Protein AF-A0A067SMC3-F1 (afdb_monomer_lite)

Radius of gyration: 26.87 Å; chains: 1; bounding box: 98×54×58 Å

Organism: Galerina marginata (strain CBS 339.88) (NCBI:txid685588)

Structure (mmCIF, N/CA/C/O backbone):
data_AF-A0A067SMC3-F1
#
_entry.id   AF-A0A067SMC3-F1
#
loop_
_atom_site.group_PDB
_atom_site.id
_atom_site.type_symbol
_atom_site.label_atom_id
_atom_site.label_alt_id
_atom_site.label_comp_id
_atom_site.label_asym_id
_atom_site.label_entity_id
_atom_site.label_seq_id
_atom_site.pdbx_PDB_ins_code
_atom_site.Cartn_x
_atom_site.Cartn_y
_atom_site.Cartn_z
_atom_site.occupancy
_atom_site.B_iso_or_equiv
_atom_site.auth_seq_id
_atom_site.auth_comp_id
_atom_site.auth_asym_id
_atom_site.auth_atom_id
_atom_site.pdbx_PDB_model_num
ATOM 1 N N . MET A 1 1 ? 71.154 12.018 2.167 1.00 42.84 1 MET A N 1
ATOM 2 C CA . MET A 1 1 ? 70.229 11.516 1.132 1.00 42.84 1 MET A CA 1
ATOM 3 C C . MET A 1 1 ? 68.873 12.125 1.428 1.00 42.84 1 MET A C 1
ATOM 5 O O . MET A 1 1 ? 68.259 11.766 2.421 1.00 42.84 1 MET A O 1
ATOM 9 N N . SER A 1 2 ? 68.529 13.168 0.674 1.00 34.62 2 SER A N 1
ATOM 10 C CA . SER A 1 2 ? 67.346 14.009 0.866 1.00 34.62 2 SER A CA 1
ATOM 11 C C . SER A 1 2 ? 66.259 13.528 -0.090 1.00 34.62 2 SER A C 1
ATOM 13 O O . SER A 1 2 ? 66.519 13.458 -1.290 1.00 34.62 2 SER A O 1
ATOM 15 N N . HIS A 1 3 ? 65.082 13.172 0.421 1.00 38.78 3 HIS A N 1
ATOM 16 C CA . HIS A 1 3 ? 63.925 12.829 -0.403 1.00 38.78 3 HIS A CA 1
ATOM 17 C C . HIS A 1 3 ? 62.941 14.000 -0.407 1.00 38.78 3 HIS A C 1
ATOM 19 O O . HIS A 1 3 ? 62.221 14.233 0.560 1.00 38.78 3 HIS A O 1
ATOM 25 N N . ASN A 1 4 ? 62.944 14.729 -1.525 1.00 35.12 4 ASN A N 1
ATOM 26 C CA . ASN A 1 4 ? 61.923 15.701 -1.896 1.00 35.12 4 ASN A CA 1
ATOM 27 C C . ASN A 1 4 ? 60.628 14.963 -2.262 1.00 35.12 4 ASN A C 1
ATOM 29 O O . ASN A 1 4 ? 60.649 14.062 -3.100 1.00 35.12 4 ASN A O 1
ATOM 33 N N . SER A 1 5 ? 59.512 15.375 -1.661 1.00 39.41 5 SER A N 1
ATOM 34 C CA . SER A 1 5 ? 58.159 15.021 -2.109 1.00 39.41 5 SER A CA 1
ATOM 35 C C . SER A 1 5 ? 57.627 16.132 -3.023 1.00 39.41 5 SER A C 1
ATOM 37 O O . SER A 1 5 ? 57.874 17.298 -2.713 1.00 39.41 5 SER A O 1
ATOM 39 N N . PRO A 1 6 ? 56.927 15.827 -4.131 1.00 42.91 6 PRO A N 1
ATOM 40 C CA . PRO A 1 6 ? 56.375 16.854 -5.004 1.00 42.91 6 PRO A CA 1
ATOM 41 C C . PRO A 1 6 ? 54.962 17.269 -4.568 1.00 42.91 6 PRO A C 1
ATOM 43 O O . PRO A 1 6 ? 54.101 16.430 -4.302 1.00 42.91 6 PRO A O 1
ATOM 46 N N . GLU A 1 7 ? 54.738 18.581 -4.533 1.00 34.84 7 GLU A N 1
ATOM 47 C CA . GLU A 1 7 ? 53.427 19.220 -4.423 1.00 34.84 7 GLU A CA 1
ATOM 48 C C . GLU A 1 7 ? 52.639 19.036 -5.730 1.00 34.84 7 GLU A C 1
ATOM 50 O O . GLU A 1 7 ? 53.141 19.323 -6.817 1.00 34.84 7 GLU A O 1
ATOM 55 N N . ILE A 1 8 ? 51.388 18.576 -5.631 1.00 36.41 8 ILE A N 1
ATOM 56 C CA . ILE A 1 8 ? 50.427 18.572 -6.740 1.00 36.41 8 ILE A CA 1
ATOM 57 C C . ILE A 1 8 ? 49.489 19.760 -6.526 1.00 36.41 8 ILE A C 1
ATOM 59 O O . ILE A 1 8 ? 48.622 19.732 -5.654 1.00 36.41 8 ILE A O 1
ATOM 63 N N . GLY A 1 9 ? 49.681 20.809 -7.324 1.00 31.05 9 GLY A N 1
ATOM 64 C CA . GLY A 1 9 ? 48.751 21.927 -7.438 1.00 31.05 9 GLY A CA 1
ATOM 65 C C . GLY A 1 9 ? 47.578 21.562 -8.347 1.00 31.05 9 GLY A C 1
ATOM 66 O O . GLY A 1 9 ? 47.772 21.247 -9.518 1.00 31.05 9 GLY A O 1
ATOM 67 N N . LEU A 1 10 ? 46.360 21.623 -7.812 1.00 30.83 10 LEU A N 1
ATOM 68 C CA . LEU A 1 10 ? 45.120 21.614 -8.586 1.00 30.83 10 LEU A CA 1
ATOM 69 C C . LEU A 1 10 ? 44.703 23.069 -8.831 1.00 30.83 10 LEU A C 1
ATOM 71 O O . LEU A 1 10 ? 44.297 23.761 -7.898 1.00 30.83 10 LEU A O 1
ATOM 75 N N . SER A 1 11 ? 44.807 23.538 -10.074 1.00 32.38 11 SER A N 1
ATOM 76 C CA . SER A 1 11 ? 44.156 24.773 -10.513 1.00 32.38 11 SER A CA 1
ATOM 77 C C . SER A 1 11 ? 42.772 24.445 -11.077 1.00 32.38 11 SER A C 1
ATOM 79 O O . SER A 1 11 ? 42.624 23.713 -12.054 1.00 32.38 11 SER A O 1
ATOM 81 N N . ASN A 1 12 ? 41.742 24.994 -10.435 1.00 29.98 12 ASN A N 1
ATOM 82 C CA . ASN A 1 12 ? 40.378 25.014 -10.948 1.00 29.98 12 ASN A CA 1
ATOM 83 C C . ASN A 1 12 ? 40.249 26.156 -11.960 1.00 29.98 12 ASN A C 1
ATOM 85 O O . ASN A 1 12 ? 40.361 27.316 -11.576 1.00 29.98 12 ASN A O 1
ATOM 89 N N . ASN A 1 13 ? 39.950 25.830 -13.217 1.00 29.58 13 ASN A N 1
ATOM 90 C CA . ASN A 1 13 ? 39.375 26.772 -14.174 1.00 29.58 13 ASN A CA 1
ATOM 91 C C . ASN A 1 13 ? 37.978 26.266 -14.545 1.00 29.58 13 ASN A C 1
ATOM 93 O O . ASN A 1 13 ? 37.830 25.352 -15.352 1.00 29.58 13 ASN A O 1
ATOM 97 N N . TYR A 1 14 ? 36.962 26.860 -13.919 1.00 30.33 14 TYR A N 1
ATOM 98 C CA . TYR A 1 14 ? 35.583 26.822 -14.396 1.00 30.33 14 TYR A CA 1
ATOM 99 C C . TYR A 1 14 ? 35.436 27.899 -15.474 1.00 30.33 14 TYR A C 1
ATOM 101 O O . TYR A 1 14 ? 35.683 29.073 -15.207 1.00 30.33 14 TYR A O 1
ATOM 109 N N . SER A 1 15 ? 35.031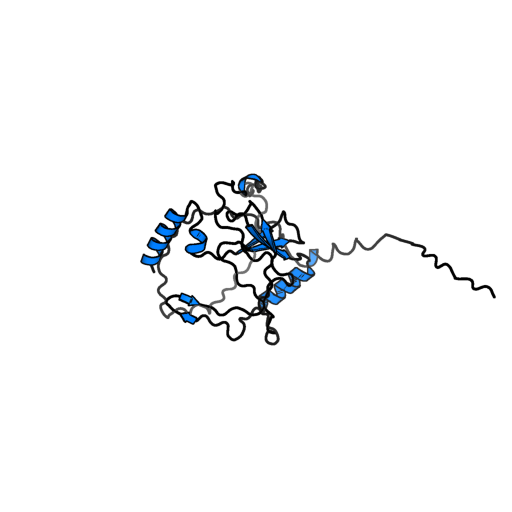 27.499 -16.678 1.00 30.41 15 SER A N 1
ATOM 110 C CA . SER A 1 15 ? 34.462 28.402 -17.677 1.00 30.41 15 SER A CA 1
ATOM 111 C C . SER A 1 15 ? 33.031 27.949 -17.927 1.00 30.41 15 SER A C 1
ATOM 113 O O . SER A 1 15 ? 32.790 26.988 -18.654 1.00 30.41 15 SER A O 1
ATOM 115 N N . GLU A 1 16 ? 32.088 28.627 -17.282 1.00 35.19 16 GLU A N 1
ATOM 116 C CA . GLU A 1 16 ? 30.695 28.664 -17.711 1.00 35.19 16 GLU A CA 1
ATOM 117 C C . GLU A 1 16 ? 30.618 29.487 -19.003 1.00 35.19 16 GLU A C 1
ATOM 119 O O . GLU A 1 16 ? 31.169 30.584 -19.062 1.00 35.19 16 GLU A O 1
ATOM 124 N N . HIS A 1 17 ? 29.996 28.940 -20.049 1.00 33.50 17 HIS A N 1
ATOM 125 C CA . HIS A 1 17 ? 28.911 29.570 -20.815 1.00 33.50 17 HIS A CA 1
ATOM 126 C C . HIS A 1 17 ? 28.722 28.920 -22.195 1.00 33.50 17 HIS A C 1
ATOM 128 O O . HIS A 1 17 ? 29.672 28.584 -22.897 1.00 33.50 17 HIS A O 1
ATOM 134 N N . SER A 1 18 ? 27.446 28.878 -22.587 1.00 35.03 18 SER A N 1
ATOM 135 C CA . SER A 1 18 ? 26.877 28.594 -23.913 1.00 35.03 18 SER A CA 1
ATOM 136 C C . SER A 1 18 ? 26.637 27.131 -24.295 1.00 35.03 18 SER A C 1
ATOM 138 O O . SER A 1 18 ? 27.298 26.587 -25.163 1.00 35.03 18 SER A O 1
ATOM 140 N N . GLU A 1 19 ? 25.594 26.525 -23.716 1.00 36.50 19 GLU A N 1
ATOM 141 C CA . GLU A 1 19 ? 24.854 25.449 -24.404 1.00 36.50 19 GLU A CA 1
ATOM 142 C C . GLU A 1 19 ? 23.416 25.265 -23.863 1.00 36.50 19 GLU A C 1
ATOM 144 O O . GLU A 1 19 ? 22.935 24.152 -23.677 1.00 36.50 19 GLU A O 1
ATOM 149 N N . VAL A 1 20 ? 22.702 26.367 -23.580 1.00 38.38 20 VAL A N 1
ATOM 150 C CA . VAL A 1 20 ? 21.311 26.310 -23.064 1.00 38.38 20 VAL A CA 1
ATOM 151 C C . VAL A 1 20 ? 20.256 26.742 -24.095 1.00 38.38 20 VAL A C 1
ATOM 153 O O . VAL A 1 20 ? 19.081 26.430 -23.927 1.00 38.38 20 VAL A O 1
ATOM 156 N N . ASP A 1 21 ? 20.637 27.323 -25.233 1.00 36.72 21 ASP A N 1
ATOM 157 C CA . ASP A 1 21 ? 19.638 27.923 -26.134 1.00 36.72 21 ASP A CA 1
ATOM 158 C C . ASP A 1 21 ? 19.089 27.000 -27.238 1.00 36.72 21 ASP A C 1
ATOM 160 O O . ASP A 1 21 ? 18.199 27.406 -27.976 1.00 36.72 21 ASP A O 1
ATOM 164 N N . ASN A 1 22 ? 19.519 25.733 -27.323 1.00 38.69 22 ASN A N 1
ATOM 165 C CA . ASN A 1 22 ? 19.079 24.825 -28.400 1.00 38.69 22 ASN A CA 1
ATOM 166 C C . ASN A 1 22 ? 18.118 23.695 -27.979 1.00 38.69 22 ASN A C 1
ATOM 168 O O . ASN A 1 22 ? 17.693 22.913 -28.831 1.00 38.69 22 ASN A O 1
ATOM 172 N N . LEU A 1 23 ? 17.731 23.585 -26.701 1.00 36.19 23 LEU A N 1
ATOM 173 C CA . LEU A 1 23 ? 16.855 22.489 -26.246 1.00 36.19 23 LEU A CA 1
ATOM 174 C C . LEU A 1 23 ? 15.355 22.836 -26.290 1.00 36.19 23 LEU A C 1
ATOM 176 O O . LEU A 1 23 ? 14.505 21.945 -26.323 1.00 36.19 23 LEU A O 1
ATOM 180 N N . THR A 1 24 ? 15.016 24.123 -26.348 1.00 38.31 24 THR A N 1
ATOM 181 C CA . THR A 1 24 ? 13.626 24.601 -26.280 1.00 38.31 24 THR A CA 1
ATOM 182 C C . THR A 1 24 ? 12.869 24.447 -27.603 1.00 38.31 24 THR A C 1
ATOM 184 O O . THR A 1 24 ? 11.646 24.295 -27.597 1.00 38.31 24 THR A O 1
ATOM 187 N N . ASP A 1 25 ? 13.580 24.405 -28.734 1.00 34.25 25 ASP A N 1
ATOM 188 C CA . ASP A 1 25 ? 12.958 24.355 -30.063 1.00 34.25 25 ASP A CA 1
ATOM 189 C C . ASP A 1 25 ? 12.701 22.928 -30.577 1.00 34.25 25 ASP A C 1
ATOM 191 O O . ASP A 1 25 ? 11.805 22.724 -31.395 1.00 34.25 25 ASP A O 1
ATOM 195 N N . SER A 1 26 ? 13.368 21.904 -30.028 1.00 39.00 26 SER A N 1
ATOM 196 C CA . SER A 1 26 ? 13.085 20.500 -30.389 1.00 39.00 26 SER A CA 1
ATOM 197 C C . SER A 1 26 ? 11.871 19.900 -29.669 1.00 39.00 26 SER A C 1
ATOM 199 O O . SER A 1 26 ? 11.317 18.906 -30.129 1.00 39.00 26 SER A O 1
ATOM 201 N N . ILE A 1 27 ? 11.410 20.499 -28.566 1.00 41.88 27 ILE A N 1
ATOM 202 C CA . ILE A 1 27 ? 10.281 19.964 -27.780 1.00 41.88 27 ILE A CA 1
ATOM 203 C C . ILE A 1 27 ? 8.923 20.419 -28.347 1.00 41.88 27 ILE A C 1
ATOM 205 O O . ILE A 1 27 ? 7.927 19.707 -28.218 1.00 41.88 27 ILE A O 1
ATOM 209 N N . LYS A 1 28 ? 8.874 21.545 -29.070 1.00 35.50 28 LYS A N 1
ATOM 210 C CA . LYS A 1 28 ? 7.635 22.064 -29.679 1.00 35.50 28 LYS A CA 1
ATOM 211 C C . LYS A 1 28 ? 7.159 21.275 -30.909 1.00 35.50 28 LYS A C 1
ATOM 213 O O . LYS A 1 28 ? 5.998 21.406 -31.283 1.00 35.50 28 LYS A O 1
ATOM 218 N N . SER A 1 29 ? 7.998 20.426 -31.515 1.00 36.62 29 SER A N 1
ATOM 219 C CA . SER A 1 29 ? 7.630 19.647 -32.713 1.00 36.62 29 SER A CA 1
ATOM 220 C C . SER A 1 29 ? 6.919 18.315 -32.422 1.00 36.62 29 SER A C 1
ATOM 222 O O . SER A 1 29 ? 6.467 17.654 -33.354 1.00 36.62 29 SER A O 1
ATOM 224 N N . LEU A 1 30 ? 6.770 17.925 -31.146 1.00 37.81 30 LEU A N 1
ATOM 225 C CA . LEU A 1 30 ? 6.175 16.638 -30.747 1.00 37.81 30 LEU A CA 1
ATOM 226 C C . LEU A 1 30 ? 4.691 16.698 -30.344 1.00 37.81 30 LEU A C 1
ATOM 228 O O . LEU A 1 30 ? 4.145 15.687 -29.916 1.00 37.81 30 LEU A O 1
ATOM 232 N N . GLY A 1 31 ? 4.012 17.840 -30.500 1.00 29.34 31 GLY A N 1
ATOM 233 C CA . GLY A 1 31 ? 2.544 17.902 -30.416 1.00 29.34 31 GLY A CA 1
ATOM 234 C C . GLY A 1 31 ? 1.919 17.514 -29.067 1.00 29.34 31 GLY A C 1
ATOM 235 O O . GLY A 1 31 ? 0.740 17.170 -29.027 1.00 29.34 31 GLY A O 1
ATOM 236 N N . PHE A 1 32 ? 2.663 17.572 -27.958 1.00 34.00 32 PHE A N 1
ATOM 237 C CA . PHE A 1 32 ? 2.096 17.369 -26.623 1.00 34.00 32 PHE A CA 1
ATOM 238 C C . PHE A 1 32 ? 1.511 18.682 -26.096 1.00 34.00 32 PHE A C 1
ATOM 240 O O . PHE A 1 32 ? 2.218 19.524 -25.546 1.00 34.00 32 PHE A O 1
ATOM 247 N N . GLY A 1 33 ? 0.204 18.857 -26.289 1.00 27.80 33 GLY A N 1
ATOM 248 C CA . GLY A 1 33 ? -0.573 19.866 -25.577 1.00 27.80 33 GLY A CA 1
ATOM 249 C C . GLY A 1 33 ? -0.641 19.556 -24.076 1.00 27.80 33 GLY A C 1
ATOM 250 O O . GLY A 1 33 ? -0.883 18.415 -23.694 1.00 27.80 33 GLY A O 1
ATOM 251 N N . GLY A 1 34 ? -0.391 20.593 -23.271 1.00 28.56 34 GLY A N 1
ATOM 252 C CA . GLY A 1 34 ? -0.721 20.792 -21.852 1.00 28.56 34 GLY A CA 1
ATOM 253 C C . GLY A 1 34 ? -0.933 19.577 -20.942 1.00 28.56 34 GLY A C 1
ATOM 254 O O . GLY A 1 34 ? -2.004 18.982 -20.932 1.00 28.56 34 GLY A O 1
ATOM 255 N N . PHE A 1 35 ? 0.031 19.321 -20.054 1.00 34.94 35 PHE A N 1
ATOM 256 C CA . PHE A 1 35 ? -0.178 18.560 -18.815 1.00 34.94 35 PHE A CA 1
ATOM 257 C C . PHE A 1 35 ? -0.092 19.506 -17.610 1.00 34.94 35 PHE A C 1
ATOM 259 O O . PHE A 1 35 ? 0.823 19.425 -16.801 1.00 34.94 35 PHE A O 1
ATOM 266 N N . ASP A 1 36 ? -1.066 20.406 -17.507 1.00 34.75 36 ASP A N 1
ATOM 267 C CA . ASP A 1 36 ? -1.334 21.204 -16.307 1.00 34.75 36 ASP A CA 1
ATOM 268 C C . ASP A 1 36 ? -2.825 21.097 -15.960 1.00 34.75 36 ASP A C 1
ATOM 270 O O . ASP A 1 36 ? -3.530 22.092 -15.900 1.00 34.75 36 ASP A O 1
ATOM 274 N N . ASP A 1 37 ? -3.344 19.880 -15.767 1.00 37.16 37 ASP A N 1
ATOM 275 C CA . ASP A 1 37 ? -4.548 19.706 -14.945 1.00 37.16 37 ASP A CA 1
ATOM 276 C C . ASP A 1 37 ? -4.788 18.243 -14.560 1.00 37.16 37 ASP A C 1
ATOM 278 O O . ASP A 1 37 ? -5.190 17.414 -15.370 1.00 37.16 37 ASP A O 1
ATOM 282 N N . LEU A 1 38 ? -4.532 17.922 -13.290 1.00 32.38 38 LEU A N 1
ATOM 283 C CA . LEU A 1 38 ? -5.041 16.729 -12.600 1.00 32.38 38 LEU A CA 1
ATOM 284 C C . LEU A 1 38 ? -4.944 16.973 -11.088 1.00 32.38 38 LEU A C 1
ATOM 286 O O . LEU A 1 38 ? -4.226 16.310 -10.341 1.00 32.38 38 LEU A O 1
ATOM 290 N N . ARG A 1 39 ? -5.666 17.995 -10.620 1.00 39.12 39 ARG A N 1
ATOM 291 C CA . ARG A 1 39 ? -5.972 18.190 -9.199 1.00 39.12 39 ARG A CA 1
ATOM 292 C C . ARG A 1 39 ? -7.466 18.380 -9.036 1.00 39.12 39 ARG A C 1
ATOM 294 O O . ARG A 1 39 ? -7.947 19.503 -9.047 1.00 39.12 39 ARG A O 1
ATOM 301 N N . GLN A 1 40 ? -8.185 17.280 -8.842 1.00 29.53 40 GLN A N 1
ATOM 302 C CA . GLN A 1 40 ? -9.479 17.282 -8.165 1.00 29.53 40 GLN A CA 1
ATOM 303 C C . GLN A 1 40 ? -9.870 15.845 -7.805 1.00 29.53 40 GLN A C 1
ATOM 305 O O . GLN A 1 40 ? -10.305 15.080 -8.654 1.00 29.53 40 GLN A O 1
ATOM 310 N N . TYR A 1 41 ? -9.769 15.503 -6.522 1.00 32.03 41 TYR A N 1
ATOM 311 C CA . TYR A 1 41 ? -10.691 14.549 -5.914 1.00 32.03 41 TYR A CA 1
ATOM 312 C C . TYR A 1 41 ? -11.272 15.202 -4.665 1.00 32.03 41 TYR A C 1
ATOM 314 O O . TYR A 1 41 ? -10.655 15.250 -3.605 1.00 32.03 41 TYR A O 1
ATOM 322 N N . LYS A 1 42 ? -12.477 15.754 -4.836 1.00 26.81 42 LYS A N 1
ATOM 323 C CA . LYS A 1 42 ? -13.440 15.940 -3.754 1.00 26.81 42 LYS A CA 1
ATOM 324 C C . LYS A 1 42 ? -13.953 14.555 -3.377 1.00 26.81 42 LYS A C 1
ATOM 326 O O . LYS A 1 42 ? -14.323 13.780 -4.257 1.00 26.81 42 LYS A O 1
ATOM 331 N N . THR A 1 43 ? -14.026 14.270 -2.085 1.00 33.59 43 THR A N 1
ATOM 332 C CA . THR A 1 43 ? -14.731 13.115 -1.532 1.00 33.59 43 THR A CA 1
ATOM 333 C C . THR A 1 43 ? -16.184 13.154 -2.011 1.00 33.59 43 THR A C 1
ATOM 335 O O . THR A 1 43 ? -16.983 13.972 -1.553 1.00 33.59 43 THR A O 1
ATOM 338 N N . ALA A 1 44 ? -16.526 12.310 -2.983 1.00 25.75 44 ALA A N 1
ATOM 339 C CA . ALA A 1 44 ? -17.910 12.084 -3.359 1.00 25.75 44 ALA A CA 1
ATOM 340 C C . ALA A 1 44 ? -18.596 11.341 -2.206 1.00 25.75 44 ALA A C 1
ATOM 342 O O . ALA A 1 44 ? -18.105 10.311 -1.740 1.00 25.75 44 ALA A O 1
ATOM 343 N N . LYS A 1 45 ? -19.737 11.858 -1.738 1.00 28.42 45 LYS A N 1
ATOM 344 C CA . LYS A 1 45 ? -20.665 11.069 -0.924 1.00 28.42 45 LYS A CA 1
ATOM 345 C C . LYS A 1 45 ? -21.104 9.879 -1.776 1.00 28.42 45 LYS A C 1
ATOM 347 O O . LYS A 1 45 ? -21.764 10.064 -2.797 1.00 28.42 45 LYS A O 1
ATOM 352 N N . PHE A 1 46 ? -20.709 8.677 -1.374 1.00 28.28 46 PHE A N 1
ATOM 353 C CA . PHE A 1 46 ? -21.121 7.438 -2.018 1.00 28.28 46 PHE A CA 1
ATOM 354 C C . PHE A 1 46 ? -22.622 7.213 -1.788 1.00 28.28 46 PHE A C 1
ATOM 356 O O . PHE A 1 46 ? -23.027 6.726 -0.738 1.00 28.28 46 PHE A O 1
ATOM 363 N N . ASN A 1 47 ? -23.449 7.544 -2.782 1.00 24.08 47 ASN A N 1
ATOM 364 C CA . ASN A 1 47 ? -24.727 6.865 -2.979 1.00 24.08 47 ASN A CA 1
ATOM 365 C C . ASN A 1 47 ? -24.453 5.670 -3.891 1.00 24.08 47 ASN A C 1
ATOM 367 O O . ASN A 1 47 ? -24.324 5.813 -5.104 1.00 24.08 47 ASN A O 1
ATOM 371 N N . VAL A 1 48 ? -24.308 4.492 -3.289 1.00 26.80 48 VAL A N 1
ATOM 372 C CA . VAL A 1 48 ? -24.188 3.237 -4.029 1.00 26.80 48 VAL A CA 1
ATOM 373 C C . VAL A 1 48 ? -25.598 2.777 -4.384 1.00 26.80 48 VAL A C 1
ATOM 375 O O . VAL A 1 48 ? -26.337 2.285 -3.535 1.00 26.80 48 VAL A O 1
ATOM 378 N N . THR A 1 49 ? -25.983 2.940 -5.645 1.00 24.61 49 THR A N 1
ATOM 379 C CA . THR A 1 49 ? -27.037 2.129 -6.259 1.00 24.61 49 THR A CA 1
ATOM 380 C C . THR A 1 49 ? -26.350 1.242 -7.283 1.00 24.61 49 THR A C 1
ATOM 382 O O . THR A 1 49 ? -25.895 1.725 -8.315 1.00 24.61 49 THR A O 1
ATOM 385 N N . LEU A 1 50 ? -26.214 -0.045 -6.969 1.00 33.12 50 LEU A N 1
ATOM 386 C CA . LEU A 1 50 ? -25.720 -1.048 -7.907 1.00 33.12 50 LEU A CA 1
ATOM 387 C C . LEU A 1 50 ? -26.902 -1.915 -8.327 1.00 33.12 50 LEU A C 1
ATOM 389 O O . LEU A 1 50 ? -27.501 -2.604 -7.504 1.00 33.12 50 LEU A O 1
ATOM 393 N N . SER A 1 51 ? -27.250 -1.849 -9.609 1.00 26.17 51 SER A N 1
ATOM 394 C CA . SER A 1 51 ? -28.098 -2.850 -10.256 1.00 26.17 51 SER A CA 1
ATOM 395 C C . SER A 1 51 ? -27.252 -4.085 -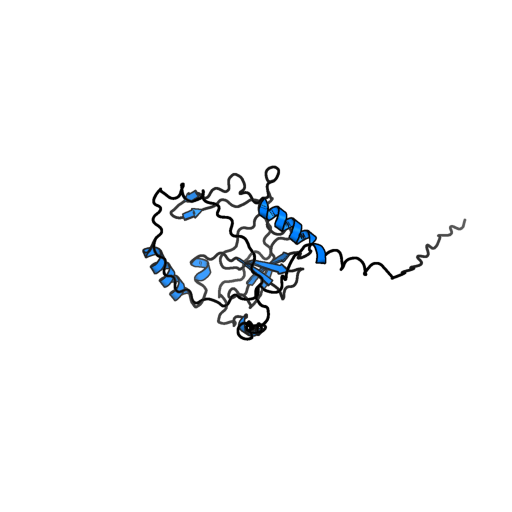10.606 1.00 26.17 51 SER A C 1
ATOM 397 O O . SER A 1 51 ? -26.065 -3.935 -10.907 1.00 26.17 51 SER A O 1
ATOM 399 N N . PRO A 1 52 ? -27.825 -5.301 -10.573 1.00 29.94 52 PRO A N 1
ATOM 400 C CA . PRO A 1 52 ? -27.071 -6.534 -10.775 1.00 29.94 52 PRO A CA 1
ATOM 401 C C . PRO A 1 52 ? -26.658 -6.714 -12.242 1.00 29.94 52 PRO A C 1
ATOM 403 O O . PRO A 1 52 ? -27.474 -6.562 -13.150 1.00 29.94 52 PRO A O 1
ATOM 406 N N . ILE A 1 53 ? -25.397 -7.093 -12.468 1.00 30.53 53 ILE A N 1
ATOM 407 C CA . ILE A 1 53 ? -24.921 -7.595 -13.761 1.00 30.53 53 ILE A CA 1
ATOM 408 C C . ILE A 1 53 ? -25.200 -9.100 -13.797 1.00 30.53 53 ILE A C 1
ATOM 410 O O . ILE A 1 53 ? -24.504 -9.888 -13.159 1.00 30.53 53 ILE A O 1
ATOM 414 N N . VAL A 1 54 ? -26.227 -9.489 -14.549 1.00 31.58 54 VAL A N 1
ATOM 415 C CA . VAL A 1 54 ? -26.424 -10.865 -15.018 1.00 31.58 54 VAL A CA 1
ATOM 416 C C . VAL A 1 54 ? -25.593 -11.026 -16.292 1.00 31.58 54 VAL A C 1
ATOM 418 O O . VAL A 1 54 ? -25.797 -10.302 -17.265 1.00 31.58 54 VAL A O 1
ATOM 421 N N . LEU A 1 55 ? -24.625 -11.943 -16.284 1.00 33.12 55 LEU A N 1
ATOM 422 C CA . LEU A 1 55 ? -23.839 -12.297 -17.468 1.00 33.12 55 LEU A CA 1
ATOM 423 C C . LEU A 1 55 ? -24.643 -13.271 -18.344 1.00 33.12 55 LEU A C 1
ATOM 425 O O . LEU A 1 55 ? -24.597 -14.481 -18.131 1.00 33.12 55 LEU A O 1
ATOM 429 N N . GLU A 1 56 ? -25.364 -12.749 -19.339 1.00 33.28 56 GLU A N 1
ATOM 430 C CA . GLU A 1 56 ? -25.851 -13.546 -20.473 1.00 33.28 56 GLU A CA 1
ATOM 431 C C . GLU A 1 56 ? -24.817 -13.594 -21.614 1.00 33.28 56 GLU A C 1
ATOM 433 O O . GLU A 1 56 ? -24.065 -12.650 -21.862 1.00 33.28 56 GLU A O 1
ATOM 438 N N . LYS A 1 57 ? -24.774 -14.743 -22.297 1.00 35.16 57 LYS A N 1
ATOM 439 C CA . LYS A 1 57 ? -23.705 -15.250 -23.180 1.00 35.16 57 LYS A CA 1
ATOM 440 C C . LYS A 1 57 ? -23.496 -14.537 -24.534 1.00 35.16 57 LYS A C 1
ATOM 442 O O . LYS A 1 57 ? -22.630 -14.971 -25.286 1.00 35.16 57 LYS A O 1
ATOM 447 N N . ASP A 1 58 ? -24.172 -13.431 -24.838 1.00 37.41 58 ASP A N 1
ATOM 448 C CA . ASP A 1 58 ? -24.230 -12.884 -26.213 1.00 37.41 58 ASP A CA 1
ATOM 449 C C . ASP A 1 58 ? -23.292 -11.693 -26.516 1.00 37.41 58 ASP A C 1
ATOM 451 O O . ASP A 1 58 ? -23.459 -10.978 -27.505 1.00 37.41 58 ASP A O 1
ATOM 455 N N . HIS A 1 59 ? -22.254 -11.451 -25.708 1.00 36.78 59 HIS A N 1
ATOM 456 C CA . HIS A 1 59 ? -21.389 -10.267 -25.882 1.00 36.78 59 HIS A CA 1
ATOM 457 C C . HIS A 1 59 ? -20.210 -10.427 -26.863 1.00 36.78 59 HIS A C 1
ATOM 459 O O . HIS A 1 59 ? -19.472 -9.468 -27.096 1.00 36.78 59 HIS A O 1
ATOM 465 N N . ALA A 1 60 ? -20.028 -11.604 -27.469 1.00 35.44 60 ALA A N 1
ATOM 466 C CA . ALA A 1 60 ? -18.880 -11.882 -28.339 1.00 35.44 60 ALA A CA 1
ATOM 467 C C . ALA A 1 60 ? -18.986 -11.277 -29.757 1.00 35.44 60 ALA A C 1
ATOM 469 O O . ALA A 1 60 ? -17.975 -11.177 -30.447 1.00 35.44 60 ALA A O 1
ATOM 470 N N . GLU A 1 61 ? -20.162 -10.813 -30.197 1.00 33.47 61 GLU A N 1
ATOM 471 C CA . GLU A 1 61 ? -20.370 -10.403 -31.599 1.00 33.47 61 GLU A CA 1
ATOM 472 C C . GLU A 1 61 ? -20.403 -8.882 -31.851 1.00 33.47 61 GLU A C 1
ATOM 474 O O . GLU A 1 61 ? -20.474 -8.435 -32.996 1.00 33.47 61 GLU A O 1
ATOM 479 N N . ARG A 1 62 ? -20.298 -8.042 -30.810 1.00 37.41 62 ARG A N 1
ATOM 480 C CA . ARG A 1 62 ? -20.423 -6.572 -30.948 1.00 37.41 62 ARG A CA 1
ATOM 481 C C . ARG A 1 62 ? -19.114 -5.782 -30.998 1.00 37.41 62 ARG A C 1
ATOM 483 O O . ARG A 1 62 ? -19.158 -4.573 -31.204 1.00 37.41 62 ARG A O 1
ATOM 490 N N . VAL A 1 63 ? -17.952 -6.432 -30.906 1.00 39.97 63 VAL A N 1
ATOM 491 C CA . VAL A 1 63 ? -16.639 -5.743 -30.951 1.00 39.97 63 VAL A CA 1
ATOM 492 C C . VAL A 1 63 ? -16.136 -5.505 -32.393 1.00 39.97 63 VAL A C 1
ATOM 494 O O . VAL A 1 63 ? -15.125 -4.843 -32.605 1.00 39.97 63 VAL A O 1
ATOM 497 N N . SER A 1 64 ? -16.874 -5.949 -33.420 1.00 39.41 64 SER A N 1
ATOM 498 C CA . SER A 1 64 ? -16.459 -5.858 -34.832 1.00 39.41 64 SER A CA 1
ATOM 499 C C . SER A 1 64 ? -17.170 -4.762 -35.643 1.00 39.41 64 SER A C 1
ATOM 501 O O . SER A 1 64 ? -17.620 -5.004 -36.760 1.00 39.41 64 SER A O 1
ATOM 503 N N . LYS A 1 65 ? -17.293 -3.535 -35.115 1.00 35.12 65 LYS A N 1
ATOM 504 C CA . LYS A 1 65 ? -17.604 -2.341 -35.936 1.00 35.12 65 LYS A CA 1
ATOM 505 C C . LYS A 1 65 ? -16.817 -1.124 -35.452 1.00 35.12 65 LYS A C 1
ATOM 507 O O . LYS A 1 65 ? -17.268 -0.333 -34.631 1.00 35.12 65 LYS A O 1
ATOM 512 N N . ARG A 1 66 ? -15.600 -1.005 -35.981 1.00 38.25 66 ARG A N 1
ATOM 513 C CA . ARG A 1 66 ? -14.699 0.139 -35.830 1.00 38.25 66 ARG A CA 1
ATOM 514 C C . ARG A 1 66 ? -15.181 1.252 -36.770 1.00 38.25 66 ARG A C 1
ATOM 516 O O . ARG A 1 66 ? -14.858 1.238 -37.952 1.00 38.25 66 ARG A O 1
ATOM 523 N N . THR A 1 67 ? -15.981 2.185 -36.262 1.00 33.91 67 THR A N 1
ATOM 524 C CA . THR A 1 67 ? -16.341 3.409 -36.994 1.00 33.91 67 THR A CA 1
ATOM 525 C C . THR A 1 67 ? -15.297 4.477 -36.692 1.00 33.91 67 THR A C 1
ATOM 527 O O . THR A 1 67 ? -15.211 4.986 -35.577 1.00 33.91 67 THR A O 1
ATOM 530 N N . THR A 1 68 ? -14.483 4.803 -37.689 1.00 42.91 68 THR A N 1
ATOM 531 C CA . THR A 1 68 ? -13.641 6.002 -37.739 1.00 42.91 68 THR A CA 1
ATOM 532 C C . THR A 1 68 ? -14.521 7.250 -37.722 1.00 42.91 68 THR A C 1
ATOM 534 O O . THR A 1 68 ? -15.163 7.561 -38.723 1.00 42.91 68 THR A O 1
ATOM 537 N N . PHE A 1 69 ? -14.539 7.972 -36.603 1.00 35.50 69 PHE A N 1
ATOM 538 C CA . PHE A 1 69 ? -14.997 9.360 -36.558 1.00 35.50 69 PHE A CA 1
ATOM 539 C C . PHE A 1 69 ? -13.791 10.280 -36.749 1.00 35.50 69 PHE A C 1
ATOM 541 O O . PHE A 1 69 ? -12.833 10.234 -35.979 1.00 35.50 69 PHE A O 1
ATOM 548 N N . GLY A 1 70 ? -13.830 11.076 -37.819 1.00 37.66 70 GLY A N 1
ATOM 549 C CA . GLY A 1 70 ? -12.840 12.106 -38.106 1.00 37.66 70 GLY A CA 1
ATOM 550 C C . GLY A 1 70 ? -12.885 13.210 -37.053 1.00 37.66 70 GLY A C 1
ATOM 551 O O . GLY A 1 70 ? -13.939 13.784 -36.790 1.00 37.66 70 GLY A O 1
ATOM 552 N N . LEU A 1 71 ? -11.732 13.502 -36.457 1.00 37.38 71 LEU A N 1
ATOM 553 C CA . LEU A 1 71 ? -11.527 14.643 -35.574 1.00 37.38 71 LEU A CA 1
ATOM 554 C C . LEU A 1 71 ? -11.179 15.869 -36.424 1.00 37.38 71 LEU A C 1
ATOM 556 O O . LEU A 1 71 ? -10.016 16.110 -36.717 1.00 37.38 71 LEU A O 1
ATOM 560 N N . ASN A 1 72 ? -12.193 16.646 -36.795 1.00 45.34 72 ASN A N 1
ATOM 561 C CA . ASN A 1 72 ? -12.036 18.068 -37.097 1.00 45.34 72 ASN A CA 1
ATOM 562 C C . ASN A 1 72 ? -12.929 18.834 -36.120 1.00 45.34 72 ASN A C 1
ATOM 564 O O . ASN A 1 72 ? -14.060 19.168 -36.448 1.00 45.34 72 ASN A O 1
ATOM 568 N N . ASN A 1 73 ? -12.424 19.078 -34.910 1.00 40.41 73 ASN A N 1
ATOM 569 C CA . ASN A 1 73 ? -13.037 19.990 -33.948 1.00 40.41 73 ASN A CA 1
ATOM 570 C C . ASN A 1 73 ? -11.974 20.995 -33.498 1.00 40.41 73 ASN A C 1
ATOM 572 O O . ASN A 1 73 ? -11.249 20.758 -32.535 1.00 40.41 73 ASN A O 1
ATOM 576 N N . GLN A 1 74 ? -11.884 22.120 -34.208 1.00 43.09 74 GLN A N 1
ATOM 577 C CA . GLN A 1 74 ? -11.407 23.360 -33.603 1.00 43.09 74 GLN A CA 1
ATOM 578 C C . GLN A 1 74 ? -12.493 23.812 -32.621 1.00 43.09 74 GLN A C 1
ATOM 580 O O . GLN A 1 74 ? -13.591 24.180 -33.041 1.00 43.09 74 GLN A O 1
ATOM 585 N N . LEU A 1 75 ? -12.219 23.716 -31.319 1.00 46.28 75 LEU A N 1
ATOM 586 C CA . LEU A 1 75 ? -13.054 24.352 -30.304 1.00 46.28 75 LEU A CA 1
ATOM 587 C C . LEU A 1 75 ? -12.765 25.867 -30.304 1.00 46.28 75 LEU A C 1
ATOM 589 O O . LEU A 1 75 ? -11.599 26.248 -30.388 1.00 46.28 75 LEU A O 1
ATOM 593 N N . PRO A 1 76 ? -13.786 26.735 -30.207 1.00 44.97 76 PRO A N 1
ATOM 594 C CA . PRO A 1 76 ? -13.583 28.174 -30.072 1.00 44.97 76 PRO A CA 1
ATOM 595 C C . PRO A 1 76 ? -13.044 28.502 -28.670 1.00 44.97 76 PRO A C 1
ATOM 597 O O . PRO A 1 76 ? -13.639 28.103 -27.670 1.00 44.97 76 PRO A O 1
ATOM 600 N N . GLU A 1 77 ? -11.923 29.223 -28.604 1.00 49.06 77 GLU A N 1
ATOM 601 C CA . GLU A 1 77 ? -11.148 29.439 -27.369 1.00 49.06 77 GLU A CA 1
ATOM 602 C C . GLU A 1 77 ? -11.711 30.483 -26.387 1.00 49.06 77 GLU A C 1
ATOM 604 O O . GLU A 1 77 ? -11.201 30.584 -25.280 1.00 49.06 77 GLU A O 1
ATOM 609 N N . ASP A 1 78 ? -12.784 31.214 -26.698 1.00 48.75 78 ASP A N 1
ATOM 610 C CA . ASP A 1 78 ? -13.203 32.357 -25.865 1.00 48.75 78 ASP A CA 1
ATOM 611 C C . ASP A 1 78 ? -14.694 32.337 -25.492 1.00 48.75 78 ASP A C 1
ATOM 613 O O . ASP A 1 78 ? -15.489 33.161 -25.946 1.00 48.75 78 ASP A O 1
ATOM 617 N N . HIS A 1 79 ? -15.099 31.413 -24.612 1.00 47.88 79 HIS A N 1
ATOM 618 C CA . HIS A 1 79 ? -16.394 31.509 -23.924 1.00 47.88 79 HIS A CA 1
ATOM 619 C C . HIS A 1 79 ? -16.216 31.723 -22.404 1.00 47.88 79 HIS A C 1
ATOM 621 O O . HIS A 1 79 ? -15.781 30.807 -21.703 1.00 47.88 79 HIS A O 1
ATOM 627 N N . PRO A 1 80 ? -16.635 32.879 -21.842 1.00 51.09 80 PRO A N 1
ATOM 628 C CA . PRO A 1 80 ? -16.409 33.252 -20.436 1.00 51.09 80 PRO A CA 1
ATOM 629 C C . PRO A 1 80 ? -17.248 32.470 -19.401 1.00 51.09 80 PRO A C 1
ATOM 631 O O . PRO A 1 80 ? -17.322 32.865 -18.242 1.00 51.09 80 PRO A O 1
ATOM 634 N N . LEU A 1 81 ? -17.881 31.357 -19.790 1.00 44.28 81 LEU A N 1
ATOM 635 C CA . LEU A 1 81 ? -18.677 30.497 -18.900 1.00 44.28 81 LEU A CA 1
ATOM 636 C C . LEU A 1 81 ? -17.951 29.209 -18.469 1.00 44.28 81 LEU A C 1
ATOM 638 O O . LEU A 1 81 ? -18.518 28.426 -17.711 1.00 44.28 81 LEU A O 1
ATOM 642 N N . TYR A 1 82 ? -16.698 29.006 -18.896 1.00 43.88 82 TYR A N 1
ATOM 643 C CA . TYR A 1 82 ? -15.895 27.815 -18.577 1.00 43.88 82 TYR A CA 1
ATOM 644 C C . TYR A 1 82 ? -14.582 28.123 -17.847 1.00 43.88 82 TYR A C 1
ATOM 646 O O . TYR A 1 82 ? -13.644 27.330 -17.898 1.00 43.88 82 TYR A O 1
ATOM 654 N N . SER A 1 83 ? -14.484 29.244 -17.126 1.00 44.91 83 SER A N 1
ATOM 655 C CA . SER A 1 83 ? -13.381 29.404 -16.177 1.00 44.91 83 SER A CA 1
ATOM 656 C C . SER A 1 83 ? -13.574 28.396 -15.042 1.00 44.91 83 SER A C 1
ATOM 658 O O . SER A 1 83 ? -14.404 28.608 -14.152 1.00 44.91 83 SER A O 1
ATOM 660 N N . LEU A 1 84 ? -12.837 27.282 -15.093 1.00 44.50 84 LEU A N 1
ATOM 661 C CA . LEU A 1 84 ? -12.761 26.336 -13.986 1.00 44.50 84 LEU A CA 1
ATOM 662 C C . LEU A 1 84 ? -12.410 27.120 -12.712 1.00 44.50 84 LEU A C 1
ATOM 664 O O . LEU A 1 84 ? -11.51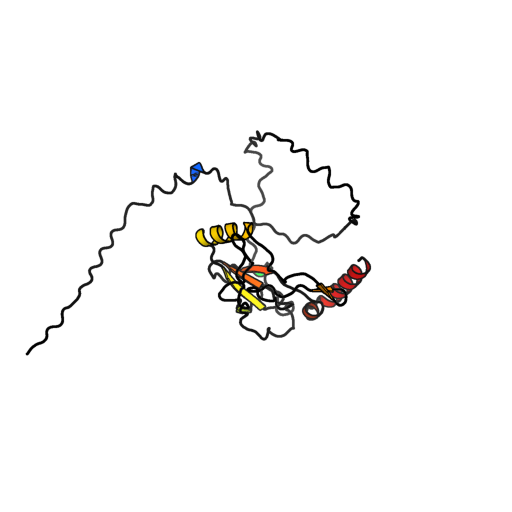9 27.976 -12.748 1.00 44.50 84 LEU A O 1
ATOM 668 N N . PRO A 1 85 ? -13.116 26.889 -11.590 1.00 45.06 85 PRO A N 1
ATOM 669 C CA . PRO A 1 85 ? -12.804 27.574 -10.349 1.00 45.06 85 PRO A CA 1
ATOM 670 C C . PRO A 1 85 ? -11.333 27.341 -10.013 1.00 45.06 85 PRO A C 1
ATOM 672 O O . PRO A 1 85 ? -10.871 26.200 -9.957 1.00 45.06 85 PRO A O 1
ATOM 675 N N . LYS A 1 86 ? -10.601 28.442 -9.811 1.00 45.12 86 LYS A N 1
ATOM 676 C CA . LYS A 1 86 ? -9.181 28.431 -9.457 1.00 45.12 86 LYS A CA 1
ATOM 677 C C . LYS A 1 86 ? -8.998 27.496 -8.263 1.00 45.12 86 LYS A C 1
ATOM 679 O O . LYS A 1 86 ? -9.602 27.730 -7.216 1.00 45.12 86 LYS A O 1
ATOM 684 N N . ALA A 1 87 ? -8.219 26.428 -8.439 1.00 44.25 87 ALA A N 1
ATOM 685 C CA . ALA A 1 87 ? -8.001 25.432 -7.400 1.00 44.25 87 ALA A CA 1
ATOM 686 C C . ALA A 1 87 ? -7.482 26.130 -6.135 1.00 44.25 87 ALA A C 1
ATOM 688 O O . ALA A 1 87 ? -6.369 26.659 -6.110 1.00 44.25 87 ALA A O 1
ATOM 689 N N . VAL A 1 88 ? -8.315 26.174 -5.097 1.00 48.22 88 VAL A N 1
ATOM 690 C CA . VAL A 1 88 ? -7.910 26.673 -3.785 1.00 48.22 88 VAL A CA 1
ATOM 691 C C . VAL A 1 88 ? -6.918 25.658 -3.239 1.00 48.22 88 VAL A C 1
ATOM 693 O O . VAL A 1 88 ? -7.239 24.472 -3.139 1.00 48.22 88 VAL A O 1
ATOM 696 N N . ALA A 1 89 ? -5.696 26.106 -2.945 1.00 48.66 89 ALA A N 1
ATOM 697 C CA . ALA A 1 89 ? -4.727 25.260 -2.272 1.00 48.66 89 ALA A CA 1
ATOM 698 C C . ALA A 1 89 ? -5.359 24.796 -0.947 1.00 48.66 89 ALA A C 1
ATOM 700 O O . ALA A 1 89 ? -5.827 25.649 -0.188 1.00 48.66 89 ALA A O 1
ATOM 701 N N . PRO A 1 90 ? -5.447 23.480 -0.694 1.00 50.81 90 PRO A N 1
ATOM 702 C CA . PRO A 1 90 ? -6.032 22.977 0.538 1.00 50.81 90 PRO A CA 1
ATOM 703 C C . PRO A 1 90 ? -5.346 23.622 1.741 1.00 50.81 90 PRO A C 1
ATOM 705 O O . PRO A 1 90 ? -4.116 23.702 1.780 1.00 50.81 90 PRO A O 1
ATOM 708 N N . SER A 1 91 ? -6.132 24.103 2.706 1.00 53.44 91 SER A N 1
ATOM 709 C CA . SER A 1 91 ? -5.561 24.588 3.956 1.00 53.44 91 SER A CA 1
ATOM 710 C C . SER A 1 91 ? -4.926 23.400 4.689 1.00 53.44 91 SER A C 1
ATOM 712 O O . SER A 1 91 ? -5.449 22.284 4.658 1.00 53.44 91 SER A O 1
ATOM 714 N N . THR A 1 92 ? -3.760 23.594 5.306 1.00 56.50 92 THR A N 1
ATOM 715 C CA . THR A 1 92 ? -2.996 22.500 5.934 1.00 56.50 92 THR A CA 1
ATOM 716 C C . THR A 1 92 ? -3.739 21.838 7.100 1.00 56.50 92 THR A C 1
ATOM 718 O O . THR A 1 92 ? -3.435 20.695 7.432 1.00 56.50 92 THR A O 1
ATOM 721 N N . SER A 1 93 ? -4.738 22.510 7.687 1.00 58.53 93 SER A N 1
ATOM 722 C CA . SER A 1 93 ? -5.570 21.975 8.772 1.00 58.53 93 SER A CA 1
ATOM 723 C C . SER A 1 93 ? -6.622 20.965 8.317 1.00 58.53 93 SER A C 1
ATOM 725 O O . SER A 1 93 ? -7.053 20.152 9.128 1.00 58.53 93 SER A O 1
ATOM 727 N N . ASP A 1 94 ? -7.023 20.973 7.042 1.00 65.19 94 ASP A N 1
ATOM 728 C CA . ASP A 1 94 ? -8.119 20.118 6.550 1.00 65.19 94 ASP A CA 1
ATOM 729 C C . ASP A 1 94 ? -7.706 18.647 6.369 1.00 65.19 94 ASP A C 1
ATOM 731 O O . ASP A 1 94 ? -8.542 17.786 6.096 1.00 65.19 94 ASP A O 1
ATOM 735 N N . PHE A 1 95 ? -6.411 18.350 6.505 1.00 71.00 95 PHE A N 1
ATOM 736 C CA . PHE A 1 95 ? -5.828 17.039 6.214 1.00 71.00 95 PHE A CA 1
ATOM 737 C C . PHE A 1 95 ? -5.097 16.436 7.410 1.00 71.00 95 PHE A C 1
ATOM 739 O O . PHE A 1 95 ? -4.298 15.526 7.222 1.00 71.00 95 PHE A O 1
ATOM 746 N N . SER A 1 96 ? -5.342 16.928 8.626 1.00 81.69 96 SER A N 1
ATOM 747 C CA . SER A 1 96 ? -4.771 16.380 9.860 1.00 81.69 96 SER A CA 1
ATOM 748 C C . SER A 1 96 ? -5.868 15.956 10.823 1.00 81.69 96 SER A C 1
ATOM 750 O O . SER A 1 96 ? -6.832 16.690 11.015 1.00 81.69 96 SER A O 1
ATOM 752 N N . PHE A 1 97 ? -5.694 14.803 11.459 1.00 85.81 97 PHE A N 1
ATOM 753 C CA . PHE A 1 97 ? -6.613 14.311 12.478 1.00 85.81 97 PHE A CA 1
ATOM 754 C C . PHE A 1 97 ? -6.176 14.773 13.868 1.00 85.81 97 PHE A C 1
ATOM 756 O O . PHE A 1 97 ? -4.982 14.785 14.191 1.00 85.81 97 PHE A O 1
ATOM 763 N N . SER A 1 98 ? -7.149 15.130 14.704 1.00 86.44 98 SER A N 1
ATOM 764 C CA . SER A 1 98 ? -6.922 15.395 16.124 1.00 86.44 98 SER A CA 1
ATOM 765 C C . SER A 1 98 ? -6.507 14.116 16.860 1.00 86.44 98 SER A C 1
ATOM 767 O O . SER A 1 98 ? -6.656 12.998 16.359 1.00 86.44 98 SER A O 1
ATOM 769 N N . LYS A 1 99 ? -5.973 14.257 18.076 1.00 83.94 99 LYS A N 1
ATOM 770 C CA . LYS A 1 99 ? -5.519 13.104 18.870 1.00 83.94 99 LYS A CA 1
ATOM 771 C C . LYS A 1 99 ? -6.677 12.160 19.206 1.00 83.94 99 LYS A C 1
ATOM 773 O O . LYS A 1 99 ? -6.466 10.958 19.328 1.00 83.94 99 LYS A O 1
ATOM 778 N N . GLU A 1 100 ? -7.877 12.709 19.333 1.00 86.25 100 GLU A N 1
ATOM 779 C CA . GLU A 1 100 ? -9.120 12.018 19.659 1.00 86.25 100 GLU A CA 1
ATOM 780 C C . GLU A 1 100 ? -9.685 11.252 18.453 1.00 86.25 100 GLU A C 1
ATOM 782 O O . GLU A 1 100 ? -10.374 10.248 18.620 1.00 86.25 100 GLU A O 1
ATOM 787 N N . GLU A 1 101 ? -9.371 11.698 17.235 1.00 86.00 101 GLU A N 1
ATOM 788 C CA . GLU A 1 101 ? -9.788 11.053 15.984 1.00 86.00 101 GLU A CA 1
ATOM 789 C C . GLU A 1 101 ? -8.837 9.936 15.538 1.00 86.00 101 GLU A C 1
ATOM 791 O O . GLU A 1 101 ? -9.202 9.109 14.694 1.00 86.00 101 GLU A O 1
ATOM 796 N N . ILE A 1 102 ? -7.621 9.907 16.090 1.00 88.19 102 ILE A N 1
ATOM 797 C CA . ILE A 1 102 ? -6.597 8.921 15.751 1.00 88.19 102 ILE A CA 1
ATOM 798 C C . ILE A 1 102 ? -6.926 7.549 16.350 1.00 88.19 102 ILE A C 1
ATOM 800 O O . ILE A 1 102 ? -7.396 7.408 17.477 1.00 88.19 102 ILE A O 1
ATOM 804 N N . CYS A 1 103 ? -6.633 6.513 15.567 1.00 88.44 103 CYS A N 1
ATOM 805 C CA . CYS A 1 103 ? -6.734 5.112 15.944 1.00 88.44 103 CYS A CA 1
ATOM 806 C C . CYS A 1 103 ? -5.995 4.823 17.257 1.00 88.44 103 CYS A C 1
ATOM 808 O O . CYS A 1 103 ? -4.833 5.188 17.430 1.00 88.44 103 CYS A O 1
ATOM 810 N N . SER A 1 104 ? -6.656 4.089 18.149 1.00 87.06 104 SER A N 1
ATOM 811 C CA . SER A 1 104 ? -6.119 3.737 19.469 1.00 87.06 104 SER A CA 1
ATOM 812 C C . SER A 1 104 ? -5.152 2.546 19.465 1.00 87.06 104 SER A C 1
ATOM 814 O O . SER A 1 104 ? -4.533 2.253 20.488 1.00 87.06 104 SER A O 1
ATOM 816 N N . LEU A 1 105 ? -5.008 1.844 18.337 1.00 88.75 105 LEU A N 1
ATOM 817 C CA . LEU A 1 105 ? -4.101 0.701 18.242 1.00 88.75 105 LEU A CA 1
ATOM 818 C C . LEU A 1 105 ? -2.637 1.128 18.426 1.00 88.75 105 LEU A C 1
ATOM 820 O O . LEU A 1 105 ? -2.241 2.214 17.993 1.00 88.75 105 LEU A O 1
ATOM 824 N N . PRO A 1 106 ? -1.799 0.242 18.990 1.00 91.19 106 PRO A N 1
ATOM 825 C CA . PRO A 1 106 ? -0.387 0.530 19.168 1.00 91.19 106 PRO A CA 1
ATOM 826 C C . PRO A 1 106 ? 0.329 0.732 17.826 1.00 91.19 106 PRO A C 1
ATOM 828 O O . PRO A 1 106 ? -0.142 0.329 16.753 1.00 91.19 106 PRO A O 1
ATOM 831 N N . SER A 1 107 ? 1.515 1.337 17.900 1.00 92.25 107 SER A N 1
ATOM 832 C CA . SER A 1 107 ? 2.431 1.400 16.762 1.00 92.25 107 SER A CA 1
ATOM 833 C C . SER A 1 107 ? 2.669 -0.005 16.196 1.00 92.25 107 SER A C 1
ATOM 835 O O . SER A 1 107 ? 2.874 -0.939 16.977 1.00 92.25 107 SER A O 1
ATOM 837 N N . PRO A 1 108 ? 2.701 -0.169 14.863 1.00 93.19 108 PRO A N 1
ATOM 838 C CA . PRO A 1 108 ? 3.167 -1.405 14.248 1.00 93.19 108 PRO A CA 1
ATOM 839 C C . PRO A 1 108 ? 4.554 -1.804 14.769 1.00 93.19 108 PRO A C 1
ATOM 841 O O . PRO A 1 108 ? 5.411 -0.944 14.982 1.00 93.19 108 PRO A O 1
ATOM 844 N N . SER A 1 109 ? 4.776 -3.107 14.962 1.00 91.75 109 SER A N 1
ATOM 845 C CA . SER A 1 109 ? 6.029 -3.630 15.528 1.00 91.75 109 SER A CA 1
ATOM 846 C C . SER A 1 109 ? 7.223 -3.491 14.579 1.00 91.75 109 SER A C 1
ATOM 848 O O . SER A 1 109 ? 8.348 -3.302 15.031 1.00 91.75 109 SER A O 1
ATOM 850 N N . ALA A 1 110 ? 6.995 -3.582 13.265 1.00 94.00 110 ALA A N 1
ATOM 851 C CA . ALA A 1 110 ? 8.050 -3.465 12.263 1.00 94.00 110 ALA A CA 1
ATOM 852 C C . ALA A 1 110 ? 8.261 -1.997 11.868 1.00 94.00 110 ALA A C 1
ATOM 854 O O . ALA A 1 110 ? 7.404 -1.389 11.226 1.00 94.00 110 ALA A O 1
ATOM 855 N N . SER A 1 111 ? 9.418 -1.432 12.206 1.00 94.94 111 SER A N 1
ATOM 856 C CA . SER A 1 111 ? 9.791 -0.067 11.808 1.00 94.94 111 SER A CA 1
ATOM 857 C C . SER A 1 111 ? 10.187 0.043 10.334 1.00 94.94 111 SER A C 1
ATOM 859 O O . SER A 1 111 ? 10.119 1.125 9.757 1.00 94.94 111 SER A O 1
ATOM 861 N N . VAL A 1 112 ? 10.584 -1.068 9.711 1.00 96.44 112 VAL A N 1
ATOM 862 C CA . VAL A 1 112 ? 10.927 -1.153 8.290 1.00 96.44 112 VAL A CA 1
ATOM 863 C C . VAL A 1 112 ? 10.344 -2.440 7.720 1.00 96.44 112 VAL A C 1
ATOM 865 O O . VAL A 1 112 ? 10.468 -3.504 8.326 1.00 96.44 112 VAL A O 1
ATOM 868 N N . LEU A 1 113 ? 9.723 -2.342 6.549 1.00 96.50 113 LEU A N 1
ATOM 869 C CA . LEU A 1 113 ? 9.254 -3.474 5.762 1.00 96.50 113 LEU A CA 1
ATOM 870 C C . LEU A 1 113 ? 10.144 -3.618 4.534 1.00 96.50 113 LEU A C 1
ATOM 872 O O . LEU A 1 113 ? 10.184 -2.729 3.683 1.00 96.50 113 LEU A O 1
ATOM 876 N N . LEU A 1 114 ? 10.844 -4.743 4.452 1.00 95.56 114 LEU A N 1
ATOM 877 C CA . LEU A 1 114 ? 11.655 -5.112 3.299 1.00 95.56 114 LEU A CA 1
ATOM 878 C C . LEU A 1 114 ? 10.897 -6.118 2.440 1.00 95.56 114 LEU A C 1
ATOM 880 O O . LEU A 1 114 ? 10.155 -6.960 2.949 1.00 95.56 114 LEU A O 1
ATOM 884 N N . ALA A 1 115 ? 11.084 -6.012 1.129 1.00 93.56 115 ALA A N 1
ATOM 885 C CA . ALA A 1 115 ? 10.510 -6.959 0.194 1.00 93.56 115 ALA A CA 1
ATOM 886 C C . ALA A 1 115 ? 11.211 -8.324 0.309 1.00 93.56 115 ALA A C 1
ATOM 888 O O . ALA A 1 115 ? 12.427 -8.366 0.522 1.00 93.56 115 ALA A O 1
ATOM 889 N N . PRO A 1 116 ? 10.483 -9.440 0.140 1.00 91.62 116 PRO A N 1
ATOM 890 C CA . PRO A 1 116 ? 11.112 -10.735 -0.069 1.00 91.62 116 PRO A CA 1
ATOM 891 C C . PRO A 1 116 ? 11.920 -10.722 -1.373 1.00 91.62 116 PRO A C 1
ATOM 893 O O . PRO A 1 116 ? 11.694 -9.885 -2.250 1.00 91.62 116 PRO A O 1
ATOM 896 N N . SER A 1 117 ? 12.843 -11.672 -1.524 1.00 92.06 117 SER A N 1
ATOM 897 C CA . SER A 1 117 ? 13.649 -11.786 -2.741 1.00 92.06 117 SER A CA 1
ATOM 898 C C . SER A 1 117 ? 12.759 -11.900 -3.991 1.00 92.06 117 SER A C 1
ATOM 900 O O . SER A 1 117 ? 11.819 -12.703 -4.000 1.00 92.06 117 SER A O 1
ATOM 902 N N . PRO A 1 118 ? 13.018 -11.101 -5.042 1.00 92.19 118 PRO A N 1
ATOM 903 C CA . PRO A 1 118 ? 12.249 -11.165 -6.274 1.00 92.19 118 PRO A CA 1
ATOM 904 C C . PRO A 1 118 ? 12.586 -12.423 -7.076 1.00 92.19 118 PRO A C 1
ATOM 906 O O . PRO A 1 118 ? 13.669 -12.995 -6.952 1.00 92.19 118 PRO A O 1
ATOM 909 N N . VAL A 1 119 ? 11.659 -12.817 -7.946 1.00 91.38 119 VAL A N 1
ATOM 910 C CA . VAL A 1 119 ? 11.860 -13.867 -8.953 1.00 91.38 119 VAL A CA 1
ATOM 911 C C . VAL A 1 119 ? 11.939 -13.192 -10.326 1.00 91.38 119 VAL A C 1
ATOM 913 O O . VAL A 1 119 ? 11.170 -12.259 -10.573 1.00 91.38 119 VAL A O 1
ATOM 916 N N . PRO A 1 120 ? 12.850 -13.611 -11.221 1.00 91.25 120 PRO A N 1
ATOM 917 C CA . PRO A 1 120 ? 12.961 -13.006 -12.543 1.00 91.25 120 PRO A CA 1
ATOM 918 C C . PRO A 1 120 ? 11.693 -13.246 -13.385 1.00 91.25 120 PRO A C 1
ATOM 920 O O . PRO A 1 120 ? 11.173 -14.367 -13.401 1.00 91.25 120 PRO A O 1
ATOM 923 N N . PRO A 1 121 ? 11.194 -12.224 -14.105 1.00 91.25 121 PRO A N 1
ATOM 924 C CA . PRO A 1 121 ? 10.109 -12.406 -15.057 1.00 91.25 121 PRO A CA 1
ATOM 925 C C . PRO A 1 121 ? 10.591 -13.106 -16.342 1.00 91.25 121 PRO A C 1
ATOM 927 O O . PRO A 1 121 ? 11.784 -13.075 -16.660 1.00 91.25 121 PRO A O 1
ATOM 930 N N . PRO A 1 122 ? 9.673 -13.712 -17.119 1.00 90.31 122 PRO A N 1
ATOM 931 C CA . PRO A 1 122 ? 9.932 -14.159 -18.480 1.00 90.31 122 PRO A CA 1
ATOM 932 C C . PRO A 1 122 ? 10.486 -13.037 -19.361 1.00 90.31 122 PRO A C 1
ATOM 934 O O . PRO A 1 122 ? 10.301 -11.849 -19.083 1.00 90.31 122 PRO A O 1
ATOM 937 N N . ALA A 1 123 ? 11.123 -13.418 -20.470 1.00 90.88 123 ALA A N 1
ATOM 938 C CA . ALA A 1 123 ? 11.613 -12.458 -21.450 1.00 90.88 123 ALA A CA 1
ATOM 939 C C . ALA A 1 123 ? 10.487 -11.515 -21.910 1.00 90.88 123 ALA A C 1
ATOM 941 O O . ALA A 1 123 ? 9.388 -11.961 -22.230 1.00 90.88 123 ALA A O 1
ATOM 942 N N . ASN A 1 124 ? 10.786 -10.214 -21.969 1.00 89.06 124 ASN A N 1
ATOM 943 C CA . ASN A 1 124 ? 9.852 -9.134 -22.316 1.00 89.06 124 ASN A CA 1
ATOM 944 C C . ASN A 1 124 ? 8.682 -8.901 -21.342 1.00 89.06 124 ASN A C 1
ATOM 946 O O . ASN A 1 124 ? 7.829 -8.069 -21.649 1.00 89.06 124 ASN A O 1
ATOM 950 N N . SER A 1 125 ? 8.676 -9.542 -20.174 1.00 92.50 125 SER A N 1
ATOM 951 C CA . SER A 1 125 ? 7.691 -9.311 -19.115 1.00 92.50 125 SER A CA 1
ATOM 952 C C . SER A 1 125 ? 8.302 -8.572 -17.927 1.00 92.50 125 SER A C 1
ATOM 954 O O . SER A 1 125 ? 9.520 -8.495 -17.762 1.00 92.50 125 SER A O 1
ATOM 956 N N . TRP A 1 126 ? 7.437 -8.035 -17.076 1.00 92.06 126 TRP A N 1
ATOM 957 C CA . TRP A 1 126 ? 7.803 -7.369 -15.836 1.00 92.06 126 TRP A CA 1
ATOM 958 C C . TRP A 1 126 ? 6.921 -7.866 -14.692 1.00 92.06 126 TRP A C 1
ATOM 960 O O . TRP A 1 126 ? 5.711 -7.996 -14.857 1.00 92.06 126 TRP A O 1
ATOM 970 N N . TYR A 1 127 ? 7.509 -8.122 -13.527 1.00 92.31 127 TYR A N 1
ATOM 971 C CA . TYR A 1 127 ? 6.749 -8.369 -12.301 1.00 92.31 127 TYR A CA 1
ATOM 972 C C . TYR A 1 127 ? 6.771 -7.121 -11.426 1.00 92.31 127 TYR A C 1
ATOM 974 O O . TYR A 1 127 ? 7.798 -6.443 -11.375 1.00 92.31 127 TYR A O 1
ATOM 982 N N . PRO A 1 128 ? 5.660 -6.786 -10.747 1.00 89.00 128 PRO A N 1
ATOM 983 C CA . PRO A 1 128 ? 5.657 -5.670 -9.817 1.00 89.00 128 PRO A CA 1
ATOM 984 C C . PRO A 1 128 ? 6.672 -5.933 -8.700 1.00 89.00 128 PRO A C 1
ATOM 986 O O . PRO A 1 128 ? 6.774 -7.046 -8.187 1.00 89.00 128 PRO A O 1
ATOM 989 N N . LEU A 1 129 ? 7.421 -4.893 -8.340 1.00 91.50 129 LEU A N 1
ATOM 990 C CA . LEU A 1 129 ? 8.424 -4.924 -7.284 1.00 91.50 129 LEU A CA 1
ATOM 991 C C . LEU A 1 129 ? 8.135 -3.805 -6.292 1.00 91.50 129 LEU A C 1
ATOM 993 O O . LEU A 1 129 ? 7.760 -2.695 -6.677 1.00 91.50 129 LEU A O 1
ATOM 997 N N . ALA A 1 130 ? 8.338 -4.089 -5.012 1.00 93.06 130 ALA A N 1
ATOM 998 C CA . ALA A 1 130 ? 8.352 -3.054 -3.997 1.00 93.06 130 ALA A CA 1
ATOM 999 C C . ALA A 1 130 ? 9.629 -2.194 -4.129 1.00 93.06 130 ALA A C 1
ATOM 1001 O O . ALA A 1 130 ? 10.628 -2.642 -4.702 1.00 93.06 130 ALA A O 1
ATOM 1002 N N . PRO A 1 131 ? 9.631 -0.963 -3.587 1.00 92.50 131 PRO A N 1
ATOM 1003 C CA . PRO A 1 131 ? 10.817 -0.113 -3.570 1.00 92.50 131 PRO A CA 1
ATOM 1004 C C . PRO A 1 131 ? 12.021 -0.836 -2.951 1.00 92.50 131 PRO A C 1
ATOM 1006 O O . PRO A 1 131 ? 11.895 -1.446 -1.890 1.00 92.50 131 PRO A O 1
ATOM 1009 N N . LEU A 1 132 ? 13.197 -0.735 -3.584 1.00 89.19 132 LEU A N 1
ATOM 1010 C CA . LEU A 1 132 ? 14.410 -1.464 -3.172 1.00 89.19 132 LEU A CA 1
ATOM 1011 C C . LEU A 1 132 ? 14.819 -1.193 -1.715 1.00 89.19 132 LEU A C 1
ATOM 1013 O O . LEU A 1 132 ? 15.280 -2.093 -1.022 1.00 89.19 132 LEU A O 1
ATOM 1017 N N . GLY A 1 133 ? 14.626 0.041 -1.239 1.00 91.56 133 GLY A N 1
ATOM 1018 C CA . GLY A 1 133 ? 14.897 0.429 0.151 1.00 91.56 133 GLY A CA 1
ATOM 1019 C C . GLY A 1 133 ? 13.812 0.021 1.156 1.00 91.56 133 GLY A C 1
ATOM 1020 O O . GLY A 1 133 ? 13.940 0.336 2.340 1.00 91.56 133 GLY A O 1
ATOM 1021 N N . GLY A 1 134 ? 12.746 -0.639 0.697 1.00 95.38 134 GLY A N 1
ATOM 1022 C CA . GLY A 1 134 ? 11.568 -0.965 1.489 1.00 95.38 134 GLY A CA 1
ATOM 1023 C C . GLY A 1 134 ? 10.738 0.258 1.884 1.00 95.38 134 GLY A C 1
ATOM 1024 O O . GLY A 1 134 ? 10.966 1.376 1.418 1.00 95.38 134 GLY A O 1
ATOM 1025 N N . TYR A 1 135 ? 9.772 0.030 2.773 1.00 97.62 135 TYR A N 1
ATOM 1026 C CA . TYR A 1 135 ? 8.997 1.095 3.407 1.00 97.62 135 TYR A CA 1
ATOM 1027 C C . TYR A 1 135 ? 9.429 1.278 4.858 1.00 97.62 135 TYR A C 1
ATOM 1029 O O . TYR A 1 135 ? 9.587 0.307 5.596 1.00 97.62 135 TYR A O 1
ATOM 1037 N N . LYS A 1 136 ? 9.556 2.528 5.295 1.00 97.94 136 LYS A N 1
ATOM 1038 C CA . LYS A 1 136 ? 9.859 2.902 6.678 1.00 97.94 136 LYS A CA 1
ATOM 1039 C C . LYS A 1 136 ? 8.601 3.404 7.366 1.00 97.94 136 LYS A C 1
ATOM 1041 O O . LYS A 1 136 ? 7.848 4.180 6.789 1.00 97.94 136 LYS A O 1
ATOM 1046 N N . LEU A 1 137 ? 8.372 2.966 8.594 1.00 98.06 137 LEU A N 1
ATOM 1047 C CA . LEU A 1 137 ? 7.269 3.439 9.414 1.00 98.06 137 LEU A CA 1
ATOM 1048 C C . LEU A 1 137 ? 7.563 4.860 9.896 1.00 98.06 137 LEU A C 1
ATOM 1050 O O . LEU A 1 137 ? 8.593 5.113 10.521 1.00 98.06 137 LEU A O 1
ATOM 1054 N N . VAL A 1 138 ? 6.637 5.774 9.638 1.00 97.00 138 VAL A N 1
ATOM 1055 C CA . VAL A 1 138 ? 6.711 7.174 10.049 1.00 97.00 138 VAL A CA 1
ATOM 1056 C C . VAL A 1 138 ? 5.445 7.524 10.819 1.00 97.00 138 VAL A C 1
ATOM 1058 O O . VAL A 1 138 ? 4.351 7.066 10.486 1.00 97.00 138 VAL A O 1
ATOM 1061 N N . LYS A 1 139 ? 5.594 8.330 11.873 1.00 95.25 139 LYS A N 1
ATOM 1062 C CA . LYS A 1 139 ? 4.460 8.921 12.582 1.00 95.25 139 LYS A CA 1
ATOM 1063 C C . LYS A 1 139 ? 3.985 10.145 11.808 1.00 95.25 139 LYS A C 1
ATOM 1065 O O . LYS A 1 139 ? 4.771 11.060 11.584 1.00 95.25 139 LYS A O 1
ATOM 1070 N N . ASP A 1 140 ? 2.717 10.161 11.426 1.00 93.69 140 ASP A N 1
ATOM 1071 C CA . ASP A 1 140 ? 2.151 11.222 10.599 1.00 93.69 140 ASP A CA 1
ATOM 1072 C C . ASP A 1 140 ? 0.658 11.387 10.908 1.00 93.69 140 ASP A C 1
ATOM 1074 O O . ASP A 1 140 ? -0.139 10.464 10.722 1.00 93.69 140 ASP A O 1
ATOM 1078 N N . LEU A 1 141 ? 0.292 12.569 11.411 1.00 91.75 141 LEU A N 1
ATOM 1079 C CA . LEU A 1 141 ? -1.072 12.891 11.843 1.00 91.75 141 LEU A CA 1
ATOM 1080 C C . LEU A 1 141 ? -2.015 13.171 10.668 1.00 91.75 141 LEU A C 1
ATOM 1082 O O . LEU A 1 141 ? -3.221 13.297 10.873 1.00 91.75 141 LEU A O 1
ATOM 1086 N N . ARG A 1 142 ? -1.497 13.220 9.433 1.00 91.38 142 ARG A N 1
ATOM 1087 C CA . ARG A 1 142 ? -2.334 13.272 8.229 1.00 91.38 142 ARG A CA 1
ATOM 1088 C C . ARG A 1 142 ? -3.107 11.982 7.986 1.00 91.38 142 ARG A C 1
ATOM 1090 O O . ARG A 1 142 ? -4.064 11.956 7.221 1.00 91.38 142 ARG A O 1
ATOM 1097 N N . TYR A 1 143 ? -2.712 10.900 8.650 1.00 92.94 143 TYR A N 1
ATOM 1098 C CA . TYR A 1 143 ? -3.381 9.613 8.574 1.00 92.94 143 TYR A CA 1
ATOM 1099 C C . TYR A 1 143 ? -4.118 9.339 9.879 1.00 92.94 143 TYR A C 1
ATOM 1101 O O . TYR A 1 143 ? -3.526 9.408 10.951 1.00 92.94 143 TYR A O 1
ATOM 1109 N N . LYS A 1 144 ? -5.388 8.917 9.803 1.00 92.06 144 LYS A N 1
ATOM 1110 C CA . LYS A 1 144 ? -6.205 8.571 10.985 1.00 92.06 144 LYS A CA 1
ATOM 1111 C C . LYS A 1 144 ? -5.595 7.425 11.804 1.00 92.06 144 LYS A C 1
ATOM 1113 O O . LYS A 1 144 ? -5.918 7.241 12.966 1.00 92.06 144 LYS A O 1
ATOM 1118 N N . ARG A 1 145 ? -4.682 6.639 11.220 1.00 93.19 145 ARG A N 1
ATOM 1119 C CA . ARG A 1 145 ? -3.885 5.640 11.950 1.00 93.19 145 ARG A CA 1
ATOM 1120 C C . ARG A 1 145 ? -2.830 6.265 12.881 1.00 93.19 145 ARG A C 1
ATOM 1122 O O . ARG A 1 145 ? -2.340 5.586 13.774 1.00 93.19 145 ARG A O 1
ATOM 1129 N N . GLY A 1 146 ? -2.431 7.512 12.640 1.00 94.06 146 GLY A N 1
ATOM 1130 C CA . GLY A 1 146 ? -1.285 8.180 13.266 1.00 94.06 146 GLY A CA 1
ATOM 1131 C C . GLY A 1 146 ? 0.078 7.716 12.738 1.00 94.06 146 GLY A C 1
ATOM 1132 O O . GLY A 1 146 ? 1.107 8.271 13.119 1.00 94.06 146 GLY A O 1
ATOM 1133 N N . TYR A 1 147 ? 0.095 6.709 11.861 1.00 95.25 147 TYR A N 1
ATOM 1134 C CA . TYR A 1 147 ? 1.292 6.112 11.279 1.00 95.25 147 TYR A CA 1
ATOM 1135 C C . TYR A 1 147 ? 1.077 5.794 9.800 1.00 95.25 147 TYR A C 1
ATOM 1137 O O . TYR A 1 147 ? -0.042 5.487 9.383 1.00 95.25 147 TYR A O 1
ATOM 1145 N N . VAL A 1 148 ? 2.167 5.804 9.037 1.00 97.06 148 VAL A N 1
ATOM 1146 C CA . VAL A 1 148 ? 2.210 5.478 7.609 1.00 97.06 148 VAL A CA 1
ATOM 1147 C C . VAL A 1 148 ? 3.535 4.794 7.272 1.00 97.06 148 VAL A C 1
ATOM 1149 O O . VAL A 1 148 ? 4.587 5.156 7.798 1.00 97.06 148 VAL A O 1
ATOM 1152 N N . TYR A 1 149 ? 3.498 3.798 6.393 1.00 98.31 149 TYR A N 1
ATOM 1153 C CA . TYR A 1 149 ? 4.694 3.222 5.786 1.00 98.31 149 TYR A CA 1
ATOM 1154 C C . TYR A 1 149 ? 5.078 4.037 4.552 1.00 98.31 149 TYR A C 1
ATOM 1156 O O . TYR A 1 149 ? 4.289 4.148 3.618 1.00 98.31 149 TYR A O 1
ATOM 1164 N N . VAL A 1 150 ? 6.286 4.599 4.525 1.00 98.12 150 VAL A N 1
ATOM 1165 C CA . VAL A 1 150 ? 6.751 5.499 3.461 1.00 98.12 150 VAL A CA 1
ATOM 1166 C C . VAL A 1 150 ? 7.987 4.942 2.770 1.00 98.12 150 VAL A C 1
ATOM 1168 O O . VAL A 1 150 ? 8.941 4.527 3.426 1.00 98.12 150 VAL A O 1
ATOM 1171 N N . ALA A 1 151 ? 7.987 4.972 1.443 1.00 97.56 151 ALA A N 1
ATOM 1172 C CA . ALA A 1 151 ? 9.172 4.738 0.626 1.00 97.56 151 ALA A CA 1
ATOM 1173 C C . ALA A 1 151 ? 9.461 5.965 -0.245 1.00 97.56 151 ALA A C 1
ATOM 1175 O O . ALA A 1 151 ? 8.548 6.705 -0.601 1.00 97.56 151 ALA A O 1
ATOM 1176 N N . SER A 1 152 ? 10.726 6.191 -0.597 1.00 95.69 152 SER A N 1
ATOM 1177 C CA . SER A 1 152 ? 11.078 7.248 -1.552 1.00 95.69 152 SER A CA 1
ATOM 1178 C C . SER A 1 152 ? 10.803 6.781 -2.981 1.00 95.69 152 SER A C 1
ATOM 1180 O O . SER A 1 152 ? 11.043 5.617 -3.309 1.00 95.69 152 SER A O 1
ATOM 1182 N N . TYR A 1 153 ? 10.322 7.687 -3.827 1.00 93.50 153 TYR A N 1
ATOM 1183 C CA . TYR A 1 153 ? 10.124 7.446 -5.251 1.00 93.50 153 TYR A CA 1
ATOM 1184 C C . TYR A 1 153 ? 10.786 8.552 -6.071 1.00 93.50 153 TYR A C 1
ATOM 1186 O O . TYR A 1 153 ? 10.460 9.726 -5.902 1.00 93.50 153 TYR A O 1
ATOM 1194 N N . ASP A 1 154 ? 11.697 8.176 -6.965 1.00 93.44 154 ASP A N 1
ATOM 1195 C CA . ASP A 1 154 ? 12.373 9.112 -7.863 1.00 93.44 154 ASP A CA 1
ATOM 1196 C C . ASP A 1 154 ? 11.442 9.539 -9.009 1.00 93.44 154 ASP A C 1
ATOM 1198 O O . ASP A 1 154 ? 10.990 8.718 -9.807 1.00 93.44 154 ASP A O 1
ATOM 1202 N N . MET A 1 155 ? 11.159 10.834 -9.103 1.00 93.12 155 MET A N 1
ATOM 1203 C CA . MET A 1 155 ? 10.350 11.431 -10.167 1.00 93.12 155 MET A CA 1
ATOM 1204 C C . MET A 1 155 ? 11.201 11.925 -11.346 1.00 93.12 155 MET A C 1
ATOM 1206 O O . MET A 1 155 ? 10.717 12.710 -12.163 1.00 93.12 155 MET A O 1
ATOM 1210 N N . SER A 1 156 ? 12.464 11.503 -11.465 1.00 95.25 156 SER A N 1
ATOM 1211 C CA . SER A 1 156 ? 13.284 11.824 -12.631 1.00 95.25 156 SER A CA 1
ATOM 1212 C C . SER A 1 156 ? 12.612 11.349 -13.934 1.00 95.25 156 SER A C 1
ATOM 1214 O O . SER A 1 156 ? 12.005 10.270 -13.967 1.00 95.25 156 SER A O 1
ATOM 1216 N N . PRO A 1 157 ? 12.729 12.107 -15.045 1.00 94.31 157 PRO A N 1
ATOM 1217 C CA . PRO A 1 157 ? 12.142 11.711 -16.328 1.00 94.31 157 PRO A CA 1
ATOM 1218 C C . PRO A 1 157 ? 12.575 10.311 -16.782 1.00 94.31 157 PRO A C 1
ATOM 1220 O O . PRO A 1 157 ? 11.775 9.559 -17.339 1.00 94.31 157 PRO A O 1
ATOM 1223 N N . THR A 1 158 ? 13.828 9.941 -16.500 1.00 95.56 158 THR A N 1
ATOM 1224 C CA . THR A 1 158 ? 14.383 8.617 -16.797 1.00 95.56 158 THR A CA 1
ATOM 1225 C C . THR A 1 158 ? 13.659 7.518 -16.026 1.00 95.56 158 THR A C 1
ATOM 1227 O O . THR A 1 158 ? 13.227 6.540 -16.639 1.00 95.56 158 THR A O 1
ATOM 1230 N N . ASN A 1 159 ? 13.477 7.680 -14.710 1.00 92.06 159 ASN A N 1
ATOM 1231 C CA . ASN A 1 159 ? 12.786 6.687 -13.891 1.00 92.06 159 ASN A CA 1
ATOM 1232 C C . ASN A 1 159 ? 11.307 6.564 -14.282 1.00 92.06 159 ASN A C 1
ATOM 1234 O O . ASN A 1 159 ? 10.808 5.457 -14.477 1.00 92.06 159 ASN A O 1
ATOM 1238 N N . ILE A 1 160 ? 10.623 7.693 -14.495 1.00 92.81 160 ILE A N 1
ATOM 1239 C CA . ILE A 1 160 ? 9.218 7.712 -14.927 1.00 92.81 160 ILE A CA 1
ATOM 1240 C C . ILE A 1 160 ? 9.048 6.995 -16.270 1.00 92.81 160 ILE A C 1
ATOM 1242 O O . ILE A 1 160 ? 8.174 6.139 -16.401 1.00 92.81 160 ILE A O 1
ATOM 1246 N N . LYS A 1 161 ? 9.894 7.297 -17.263 1.00 93.38 161 LYS A N 1
ATOM 1247 C CA . LYS A 1 161 ? 9.842 6.647 -18.581 1.00 93.38 161 LYS A CA 1
ATOM 1248 C C . LYS A 1 161 ? 10.133 5.148 -18.485 1.00 93.38 161 LYS A C 1
ATOM 1250 O O . LYS A 1 161 ? 9.460 4.358 -19.147 1.00 93.38 161 LYS A O 1
ATOM 1255 N N . GLY A 1 162 ? 11.102 4.758 -17.654 1.00 91.56 162 GLY A N 1
ATOM 1256 C CA . GLY A 1 162 ? 11.422 3.359 -17.377 1.00 91.56 162 GLY A CA 1
ATOM 1257 C C . GLY A 1 162 ? 10.239 2.611 -16.764 1.00 91.56 162 GLY A C 1
ATOM 1258 O O . GLY A 1 162 ? 9.808 1.595 -17.303 1.00 91.56 162 GLY A O 1
ATOM 1259 N N . HIS A 1 163 ? 9.645 3.153 -15.699 1.00 89.69 163 HIS A N 1
ATOM 1260 C CA . HIS A 1 163 ? 8.462 2.572 -15.072 1.00 89.69 163 HIS A CA 1
ATOM 1261 C C . HIS A 1 163 ? 7.258 2.521 -16.012 1.00 89.69 163 HIS A C 1
ATOM 1263 O O . HIS A 1 163 ? 6.613 1.480 -16.082 1.00 89.69 163 HIS A O 1
ATOM 1269 N N . ALA A 1 164 ? 6.979 3.572 -16.786 1.00 91.56 164 ALA A N 1
ATOM 1270 C CA . ALA A 1 164 ? 5.893 3.561 -17.767 1.00 91.56 164 ALA A CA 1
ATOM 1271 C C . ALA A 1 164 ? 6.065 2.437 -18.807 1.00 91.56 164 ALA A C 1
ATOM 1273 O O . ALA A 1 164 ? 5.106 1.734 -19.127 1.00 91.56 164 ALA A O 1
ATOM 1274 N N . ALA A 1 165 ? 7.295 2.211 -19.284 1.00 91.75 165 ALA A N 1
ATOM 1275 C CA . ALA A 1 165 ? 7.603 1.101 -20.183 1.00 91.75 165 ALA A CA 1
ATOM 1276 C C . ALA A 1 165 ? 7.435 -0.274 -19.509 1.00 91.75 165 ALA A C 1
ATOM 1278 O O . ALA A 1 165 ? 7.000 -1.223 -20.164 1.00 91.75 165 ALA A O 1
ATOM 1279 N N . SER A 1 166 ? 7.748 -0.385 -18.215 1.00 90.44 166 SER A N 1
ATOM 1280 C CA . SER A 1 166 ? 7.522 -1.600 -17.423 1.00 90.44 166 SER A CA 1
ATOM 1281 C C . SER A 1 166 ? 6.038 -1.876 -17.175 1.00 90.44 166 SER A C 1
ATOM 1283 O O . SER A 1 166 ? 5.621 -3.028 -17.263 1.00 90.44 166 SER A O 1
ATOM 1285 N N . LEU A 1 167 ? 5.218 -0.844 -16.928 1.00 89.62 167 LEU A N 1
ATOM 1286 C CA . LEU A 1 167 ? 3.770 -0.982 -16.709 1.00 89.62 167 LEU A CA 1
ATOM 1287 C C . LEU A 1 167 ? 3.068 -1.638 -17.906 1.00 89.62 167 LEU A C 1
ATOM 1289 O O . LEU A 1 167 ? 2.183 -2.468 -17.719 1.00 89.62 167 LEU A O 1
ATOM 1293 N N . ALA A 1 168 ? 3.507 -1.331 -19.130 1.00 91.38 168 ALA A N 1
ATOM 1294 C CA . ALA A 1 168 ? 2.980 -1.936 -20.357 1.00 91.38 168 ALA A CA 1
ATOM 1295 C C . ALA A 1 168 ? 3.308 -3.436 -20.509 1.00 91.38 168 ALA A C 1
ATOM 1297 O O . ALA A 1 168 ? 2.798 -4.088 -21.419 1.00 91.38 168 ALA A O 1
ATOM 1298 N N . LYS A 1 169 ? 4.178 -3.977 -19.649 1.00 93.19 169 LYS A N 1
ATOM 1299 C CA . LYS A 1 169 ? 4.698 -5.350 -19.702 1.00 93.19 169 LYS A CA 1
ATOM 1300 C C . LYS A 1 169 ? 4.408 -6.140 -18.426 1.00 93.19 169 LYS A C 1
ATOM 1302 O O . LYS A 1 169 ? 5.001 -7.200 -18.228 1.00 93.19 169 LYS A O 1
ATOM 1307 N N . ILE A 1 170 ? 3.549 -5.623 -17.543 1.00 92.44 170 ILE A N 1
ATOM 1308 C CA . ILE A 1 170 ? 3.231 -6.301 -16.286 1.00 92.44 170 ILE A CA 1
ATOM 1309 C C . ILE A 1 170 ? 2.604 -7.666 -16.573 1.00 92.44 170 ILE A C 1
ATOM 1311 O O . ILE A 1 170 ? 1.632 -7.782 -17.316 1.00 92.44 170 ILE A O 1
ATOM 1315 N N . ALA A 1 171 ? 3.156 -8.684 -15.927 1.00 90.88 171 ALA A N 1
ATOM 1316 C CA . ALA A 1 171 ? 2.627 -10.033 -15.877 1.00 90.88 171 ALA A CA 1
ATOM 1317 C C . ALA A 1 171 ? 2.468 -10.479 -14.417 1.00 90.88 171 ALA A C 1
ATOM 1319 O O . ALA A 1 171 ? 3.132 -9.969 -13.512 1.00 90.88 171 ALA A O 1
ATOM 1320 N N . THR A 1 172 ? 1.597 -11.457 -14.189 1.00 87.62 172 THR A N 1
ATOM 1321 C CA . THR A 1 172 ? 1.460 -12.115 -12.886 1.00 87.62 172 THR A CA 1
ATOM 1322 C C . THR A 1 172 ? 2.513 -13.223 -12.770 1.00 87.62 172 THR A C 1
ATOM 1324 O O . THR A 1 172 ? 2.641 -14.012 -13.710 1.00 87.62 172 THR A O 1
ATOM 1327 N N . PRO A 1 173 ? 3.282 -13.313 -11.665 1.00 88.62 173 PRO A N 1
ATOM 1328 C CA . PRO A 1 173 ? 4.243 -14.398 -11.490 1.00 88.62 173 PRO A CA 1
ATOM 1329 C C . PRO A 1 173 ? 3.583 -15.783 -11.469 1.00 88.62 173 PRO A C 1
ATOM 1331 O O . PRO A 1 173 ? 2.462 -15.910 -10.969 1.00 88.62 173 PRO A O 1
ATOM 1334 N N . PRO A 1 174 ? 4.274 -16.840 -11.946 1.00 79.38 174 PRO A N 1
ATOM 1335 C CA . PRO A 1 174 ? 3.772 -18.200 -11.830 1.00 79.38 174 PRO A CA 1
ATOM 1336 C C . PRO A 1 174 ? 3.589 -18.537 -10.347 1.00 79.38 174 PRO A C 1
ATOM 1338 O O . PRO A 1 174 ? 4.439 -18.191 -9.522 1.00 79.38 174 PRO A O 1
ATOM 1341 N N . ASN A 1 175 ? 2.501 -19.236 -10.022 1.00 80.38 175 ASN A N 1
ATOM 1342 C CA . ASN A 1 175 ? 2.085 -19.614 -8.663 1.00 80.38 175 ASN A CA 1
ATOM 1343 C C . ASN A 1 175 ? 1.427 -18.499 -7.825 1.00 80.38 175 ASN A C 1
ATOM 1345 O O . ASN A 1 175 ? 1.184 -18.694 -6.631 1.00 80.38 175 ASN A O 1
ATOM 1349 N N . VAL A 1 176 ? 1.104 -17.350 -8.427 1.00 84.12 176 VAL A N 1
ATOM 1350 C CA . VAL A 1 176 ? 0.233 -16.332 -7.817 1.00 84.12 176 VAL A CA 1
ATOM 1351 C C . VAL A 1 176 ? -1.182 -16.490 -8.374 1.00 84.12 176 VAL A C 1
ATOM 1353 O O . VAL A 1 176 ? -1.710 -15.608 -9.047 1.00 84.12 176 VAL A O 1
ATOM 1356 N N . ASP A 1 177 ? -1.791 -17.638 -8.092 1.00 82.94 177 ASP A N 1
ATOM 1357 C CA . ASP A 1 177 ? -3.186 -17.896 -8.438 1.00 82.94 177 ASP A CA 1
ATOM 1358 C C . ASP A 1 177 ? -4.070 -17.681 -7.201 1.00 82.94 177 ASP A C 1
ATOM 1360 O O . ASP A 1 177 ? -3.730 -18.156 -6.111 1.00 82.94 177 ASP A O 1
ATOM 1364 N N . PRO A 1 178 ? -5.192 -16.951 -7.319 1.00 85.38 178 PRO A N 1
ATOM 1365 C CA . PRO A 1 178 ? -6.142 -16.832 -6.227 1.00 85.38 178 PRO A CA 1
ATOM 1366 C C . PRO A 1 178 ? -6.830 -18.181 -5.995 1.00 85.38 178 PRO A C 1
ATOM 1368 O O . PRO A 1 178 ? -7.477 -18.727 -6.888 1.00 85.38 178 PRO A O 1
ATOM 1371 N N . ALA A 1 179 ? -6.727 -18.703 -4.777 1.00 86.62 179 ALA A N 1
ATOM 1372 C CA . ALA A 1 179 ? -7.439 -19.895 -4.339 1.00 86.62 179 ALA A CA 1
ATOM 1373 C C . ALA A 1 179 ? -8.648 -19.496 -3.487 1.00 86.62 179 ALA A C 1
ATOM 1375 O O . ALA A 1 179 ? -8.546 -18.607 -2.646 1.00 86.62 179 ALA A O 1
ATOM 1376 N N . PHE A 1 180 ? -9.793 -20.153 -3.673 1.00 87.06 180 PHE A N 1
ATOM 1377 C CA . PHE A 1 180 ? -10.936 -19.974 -2.778 1.00 87.06 180 PHE A CA 1
ATOM 1378 C C . PHE A 1 180 ? -10.789 -20.914 -1.574 1.00 87.06 180 PHE A C 1
ATOM 1380 O O . PHE A 1 180 ? -10.892 -22.130 -1.724 1.00 87.06 180 PHE A O 1
ATOM 1387 N N . ILE A 1 181 ? -10.502 -20.356 -0.398 1.00 87.12 181 ILE A N 1
ATOM 1388 C CA . ILE A 1 181 ? -10.226 -21.078 0.850 1.00 87.12 181 ILE A CA 1
ATOM 1389 C C . ILE A 1 181 ? -11.126 -20.494 1.938 1.00 87.12 181 ILE A C 1
ATOM 1391 O O . ILE A 1 181 ? -11.164 -19.279 2.119 1.00 87.12 181 ILE A O 1
ATOM 1395 N N . ASP A 1 182 ? -11.868 -21.353 2.639 1.00 86.25 182 ASP A N 1
ATOM 1396 C CA . ASP A 1 182 ? -12.726 -20.982 3.775 1.00 86.25 182 ASP A CA 1
ATOM 1397 C C . ASP A 1 182 ? -13.678 -19.802 3.497 1.00 86.25 182 ASP A C 1
ATOM 1399 O O . ASP A 1 182 ? -13.906 -18.937 4.341 1.00 86.25 182 ASP A O 1
ATOM 1403 N N . GLY A 1 183 ? -14.245 -19.753 2.287 1.00 81.25 183 GLY A N 1
ATOM 1404 C CA . GLY A 1 183 ? -15.184 -18.700 1.895 1.00 81.25 183 GLY A CA 1
ATOM 1405 C C . GLY A 1 183 ? -14.534 -17.405 1.393 1.00 81.25 183 GLY A C 1
ATOM 1406 O O . GLY A 1 183 ? -15.249 -16.440 1.131 1.00 81.25 183 GLY A O 1
ATOM 1407 N N . ALA A 1 184 ? -13.207 -17.361 1.236 1.00 78.50 184 ALA A N 1
ATOM 1408 C CA . ALA A 1 184 ? -12.472 -16.183 0.782 1.00 78.50 184 ALA A CA 1
ATOM 1409 C C . ALA A 1 184 ? -11.510 -16.500 -0.372 1.00 78.50 184 ALA A C 1
ATOM 1411 O O . ALA A 1 184 ? -10.903 -17.567 -0.425 1.00 78.50 184 ALA A O 1
ATOM 1412 N N . PHE A 1 185 ? -11.315 -15.544 -1.285 1.00 81.81 185 PHE A N 1
ATOM 1413 C CA . PHE A 1 185 ? -10.227 -15.618 -2.262 1.00 81.81 185 PHE A CA 1
ATOM 1414 C C . PHE A 1 185 ? -8.910 -15.208 -1.602 1.00 81.81 185 PHE A C 1
ATOM 1416 O O . PHE A 1 185 ? -8.729 -14.059 -1.198 1.00 81.81 185 PHE A O 1
ATOM 1423 N N . VAL A 1 186 ? -7.980 -16.151 -1.513 1.00 84.31 186 VAL A N 1
ATOM 1424 C CA . VAL A 1 186 ? -6.642 -15.974 -0.959 1.00 84.31 186 VAL A CA 1
ATOM 1425 C C . VAL A 1 186 ? -5.639 -16.070 -2.101 1.00 84.31 186 VAL A C 1
ATOM 1427 O O . VAL A 1 186 ? -5.486 -17.119 -2.721 1.00 84.31 186 VAL A O 1
ATOM 1430 N N . ALA A 1 187 ? -4.952 -14.967 -2.390 1.00 82.56 187 ALA A N 1
ATOM 1431 C CA . ALA A 1 187 ? -3.834 -14.967 -3.326 1.00 82.56 187 ALA A CA 1
ATOM 1432 C C . ALA A 1 187 ? -2.523 -15.290 -2.597 1.00 82.56 187 ALA A C 1
ATOM 1434 O O . ALA A 1 187 ? -2.260 -14.767 -1.507 1.00 82.56 187 ALA A O 1
ATOM 1435 N N . SER A 1 188 ? -1.683 -16.120 -3.219 1.00 87.50 188 SER A N 1
ATOM 1436 C CA . SER A 1 188 ? -0.311 -16.346 -2.759 1.00 87.50 188 SER A CA 1
ATOM 1437 C C . SER A 1 188 ? 0.485 -15.033 -2.737 1.00 87.50 188 SER A C 1
ATOM 1439 O O . SER A 1 188 ? 0.233 -14.142 -3.554 1.00 87.50 188 SER A O 1
ATOM 1441 N N . PRO A 1 189 ? 1.476 -14.888 -1.840 1.00 88.69 189 PRO A N 1
ATOM 1442 C CA . PRO A 1 189 ? 2.370 -13.737 -1.860 1.00 88.69 189 PRO A CA 1
ATOM 1443 C C . PRO A 1 189 ? 3.060 -13.572 -3.219 1.00 88.69 189 PRO A C 1
ATOM 1445 O O . PRO A 1 189 ? 3.602 -14.530 -3.769 1.00 88.69 189 PRO A O 1
ATOM 1448 N N . ILE A 1 190 ? 3.081 -12.343 -3.734 1.00 90.00 190 ILE A N 1
ATOM 1449 C CA . ILE A 1 190 ? 3.807 -11.992 -4.958 1.00 90.00 190 ILE A CA 1
ATOM 1450 C C . ILE A 1 190 ? 5.300 -11.842 -4.609 1.00 90.00 190 ILE A C 1
ATOM 1452 O O . ILE A 1 190 ? 5.636 -11.005 -3.764 1.00 90.00 190 ILE A O 1
ATOM 1456 N N . PRO A 1 191 ? 6.217 -12.610 -5.228 1.00 90.25 191 PRO A N 1
ATOM 1457 C CA . PRO A 1 191 ? 7.651 -12.447 -4.996 1.00 90.25 191 PRO A CA 1
ATOM 1458 C C . PRO A 1 191 ? 8.123 -11.025 -5.317 1.00 90.25 191 PRO A C 1
ATOM 1460 O O . PRO A 1 191 ? 7.680 -10.429 -6.294 1.00 90.25 191 PRO A O 1
ATOM 1463 N N . GLY A 1 192 ? 9.029 -10.472 -4.508 1.00 92.38 192 GLY A N 1
ATOM 1464 C CA . GLY A 1 192 ? 9.495 -9.089 -4.673 1.00 92.38 192 GLY A CA 1
ATOM 1465 C C . GLY A 1 192 ? 8.523 -8.005 -4.189 1.00 92.38 192 GLY A C 1
ATOM 1466 O O . GLY A 1 192 ? 8.871 -6.826 -4.242 1.00 92.38 192 GLY A O 1
ATOM 1467 N N . MET A 1 193 ? 7.339 -8.365 -3.682 1.00 93.38 193 MET A N 1
ATOM 1468 C CA . MET A 1 193 ? 6.350 -7.426 -3.141 1.00 93.38 193 MET A CA 1
ATOM 1469 C C . MET A 1 193 ? 6.185 -7.568 -1.628 1.00 93.38 193 MET A C 1
ATOM 1471 O O . MET A 1 193 ? 6.279 -8.655 -1.060 1.00 93.38 193 MET A O 1
ATOM 1475 N N . ILE A 1 194 ? 5.897 -6.451 -0.963 1.00 94.12 194 ILE A N 1
ATOM 1476 C CA . ILE A 1 194 ? 5.647 -6.413 0.481 1.00 94.12 194 ILE A CA 1
ATOM 1477 C C . ILE A 1 194 ? 4.178 -6.737 0.755 1.00 94.12 194 ILE A C 1
ATOM 1479 O O . ILE A 1 194 ? 3.278 -6.133 0.170 1.00 94.12 194 ILE A O 1
ATOM 1483 N N . LYS A 1 195 ? 3.929 -7.656 1.695 1.00 92.00 195 LYS A N 1
ATOM 1484 C CA . LYS A 1 195 ? 2.585 -7.877 2.236 1.00 92.00 195 LYS A CA 1
ATOM 1485 C C . LYS A 1 195 ? 2.181 -6.662 3.070 1.00 92.00 195 LYS A C 1
ATOM 1487 O O . LYS A 1 195 ? 2.840 -6.340 4.057 1.00 92.00 195 LYS A O 1
ATOM 1492 N N . MET A 1 196 ? 1.097 -6.000 2.677 1.00 93.12 196 MET A N 1
ATOM 1493 C CA . MET A 1 196 ? 0.590 -4.841 3.406 1.00 93.12 196 MET A CA 1
ATOM 1494 C C . MET A 1 196 ? 0.129 -5.236 4.812 1.00 93.12 196 MET A C 1
ATOM 1496 O O . MET A 1 196 ? -0.525 -6.264 5.001 1.00 93.12 196 MET A O 1
ATOM 1500 N N . VAL A 1 197 ? 0.463 -4.398 5.792 1.00 94.25 197 VAL A N 1
ATOM 1501 C CA . VAL A 1 197 ? 0.009 -4.545 7.177 1.00 94.25 197 VAL A CA 1
ATOM 1502 C C . VAL A 1 197 ? -1.400 -3.951 7.294 1.00 94.25 197 VAL A C 1
ATOM 1504 O O . VAL A 1 197 ? -1.570 -2.773 6.965 1.00 94.25 197 VAL A O 1
ATOM 1507 N N . PRO A 1 198 ? -2.410 -4.714 7.754 1.00 93.56 198 PRO A N 1
ATOM 1508 C CA . PRO A 1 198 ? -3.762 -4.195 7.930 1.00 93.56 198 PRO A CA 1
ATOM 1509 C C . PRO A 1 198 ? -3.835 -2.951 8.816 1.00 93.56 198 PRO A C 1
ATOM 1511 O O . PRO A 1 198 ? -3.199 -2.875 9.866 1.00 93.56 198 PRO A O 1
ATOM 1514 N N . GLY A 1 199 ? -4.628 -1.970 8.385 1.00 92.81 199 GLY A N 1
ATOM 1515 C CA . GLY A 1 199 ? -4.875 -0.728 9.117 1.00 92.81 199 GLY A CA 1
ATOM 1516 C C . GLY A 1 199 ? -3.790 0.336 9.002 1.00 92.81 199 GLY A C 1
ATOM 1517 O O . GLY A 1 199 ? -3.975 1.425 9.544 1.00 92.81 199 GLY A O 1
ATOM 1518 N N . VAL A 1 200 ? -2.678 0.067 8.310 1.00 95.69 200 VAL A N 1
ATOM 1519 C CA . VAL A 1 200 ? -1.585 1.033 8.140 1.00 95.69 200 VAL A CA 1
ATOM 1520 C C . VAL A 1 200 ? -1.464 1.425 6.665 1.00 95.69 200 VAL A C 1
ATOM 1522 O O . VAL A 1 200 ? -1.179 0.567 5.828 1.00 95.69 200 VAL A O 1
ATOM 1525 N N . PRO A 1 201 ? -1.664 2.709 6.321 1.00 96.75 201 PRO A N 1
ATOM 1526 C CA . PRO A 1 201 ? -1.480 3.194 4.959 1.00 96.75 201 PRO A CA 1
ATOM 1527 C C . PRO A 1 201 ? -0.029 3.080 4.481 1.00 96.75 201 PRO A C 1
ATOM 1529 O O . PRO A 1 201 ? 0.912 3.194 5.268 1.00 96.75 201 PRO A O 1
ATOM 1532 N N . PHE A 1 202 ? 0.138 2.914 3.171 1.00 97.56 202 PHE A N 1
ATOM 1533 C CA . PHE A 1 202 ? 1.421 2.938 2.473 1.00 97.56 202 PHE A CA 1
ATOM 1534 C C . PHE A 1 202 ? 1.460 4.151 1.546 1.00 97.56 202 PHE A C 1
ATOM 1536 O O . PHE A 1 202 ? 0.497 4.408 0.822 1.00 97.56 202 PHE A O 1
ATOM 1543 N N . ALA A 1 203 ? 2.564 4.889 1.547 1.00 97.12 203 ALA A N 1
ATOM 1544 C CA . ALA A 1 203 ? 2.741 6.099 0.758 1.00 97.12 203 ALA A CA 1
ATOM 1545 C C . ALA A 1 203 ? 4.130 6.179 0.114 1.00 97.12 203 ALA A C 1
ATOM 1547 O O . ALA A 1 203 ? 5.090 5.547 0.562 1.00 97.12 203 ALA A O 1
ATOM 1548 N N . LEU A 1 204 ? 4.233 6.980 -0.941 1.00 96.56 204 LEU A N 1
ATOM 1549 C CA . LEU A 1 204 ? 5.489 7.348 -1.581 1.00 96.56 204 LEU A CA 1
ATOM 1550 C C . LEU A 1 204 ? 5.810 8.813 -1.290 1.00 96.56 204 LEU A C 1
ATOM 1552 O O . LEU A 1 204 ? 4.947 9.672 -1.445 1.00 96.56 204 LEU A O 1
ATOM 1556 N N . ALA A 1 205 ? 7.049 9.089 -0.900 1.00 96.06 205 ALA A N 1
ATOM 1557 C CA . ALA A 1 205 ? 7.611 10.432 -0.836 1.00 96.06 205 ALA A CA 1
ATOM 1558 C C . ALA A 1 205 ? 8.312 10.731 -2.166 1.00 96.06 205 ALA A C 1
ATOM 1560 O O . ALA A 1 205 ? 9.327 10.107 -2.495 1.00 96.06 205 ALA A O 1
ATOM 1561 N N . PHE A 1 206 ? 7.768 11.656 -2.955 1.00 93.50 206 PHE A N 1
ATOM 1562 C CA . PHE A 1 206 ? 8.348 12.001 -4.254 1.00 93.50 206 PHE A CA 1
ATOM 1563 C C . PHE A 1 206 ? 9.668 12.745 -4.074 1.00 93.50 206 PHE A C 1
ATOM 1565 O O . PHE A 1 206 ? 9.724 13.760 -3.390 1.00 93.50 206 PHE A O 1
ATOM 1572 N N . ASN A 1 207 ? 10.741 12.224 -4.670 1.00 92.38 207 ASN A N 1
ATOM 1573 C CA . ASN A 1 207 ? 12.118 12.692 -4.484 1.00 92.38 207 ASN A CA 1
ATOM 1574 C C . ASN A 1 207 ? 12.541 12.763 -3.003 1.00 92.38 207 ASN A C 1
ATOM 1576 O O . ASN A 1 207 ? 13.387 13.572 -2.633 1.00 92.38 207 ASN A O 1
ATOM 1580 N N . GLY A 1 208 ? 11.940 11.931 -2.145 1.00 90.88 208 GLY A N 1
ATOM 1581 C CA . GLY A 1 208 ? 12.175 11.949 -0.700 1.00 90.88 208 GLY A CA 1
ATOM 1582 C C . GLY A 1 208 ? 11.476 13.083 0.059 1.00 90.88 208 GLY A C 1
ATOM 1583 O O . GLY A 1 208 ? 11.710 13.222 1.257 1.00 90.88 208 GLY A O 1
ATOM 1584 N N . ASP A 1 209 ? 10.614 13.869 -0.592 1.00 93.06 209 ASP A N 1
ATOM 1585 C CA . ASP A 1 209 ? 9.863 14.949 0.048 1.00 93.06 209 ASP A CA 1
ATOM 1586 C C . ASP A 1 209 ? 8.727 14.396 0.927 1.00 93.06 209 ASP A C 1
ATOM 1588 O O . ASP A 1 209 ? 7.710 13.892 0.440 1.00 93.06 209 ASP A O 1
ATOM 1592 N N . MET A 1 210 ? 8.913 14.499 2.244 1.00 91.19 210 MET A N 1
ATOM 1593 C CA . MET A 1 210 ? 7.960 14.027 3.251 1.00 91.19 210 MET A CA 1
ATOM 1594 C C . MET A 1 210 ? 6.734 14.932 3.396 1.00 91.19 210 MET A C 1
ATOM 1596 O O . MET A 1 210 ? 5.711 14.484 3.916 1.00 91.19 210 MET A O 1
ATOM 1600 N N 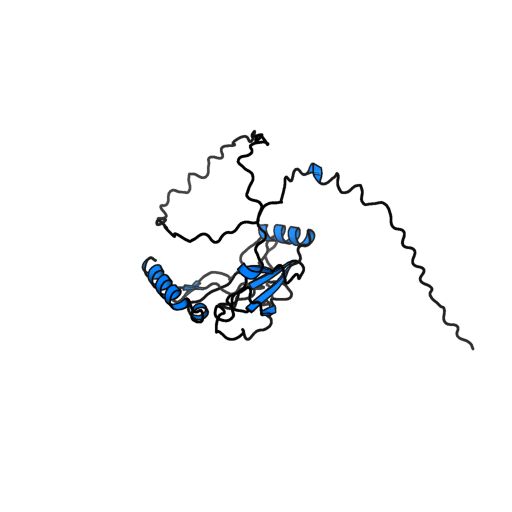. GLU A 1 211 ? 6.774 16.166 2.897 1.00 89.31 211 GLU A N 1
ATOM 1601 C CA . GLU A 1 211 ? 5.596 17.036 2.856 1.00 89.31 211 GLU A CA 1
ATOM 1602 C C . GLU A 1 211 ? 4.668 16.634 1.705 1.00 89.31 211 GLU A C 1
ATOM 1604 O O . GLU A 1 211 ? 3.448 16.788 1.794 1.00 89.31 211 GLU A O 1
ATOM 1609 N N . ARG A 1 212 ? 5.218 16.005 0.661 1.00 85.94 212 ARG A N 1
ATOM 1610 C CA . ARG A 1 212 ? 4.498 15.574 -0.543 1.00 85.94 212 ARG A CA 1
ATOM 1611 C C . ARG A 1 212 ? 4.368 14.056 -0.619 1.00 85.94 212 ARG A C 1
ATOM 1613 O O . ARG A 1 212 ? 4.873 13.413 -1.539 1.00 85.94 212 ARG A O 1
ATOM 1620 N N . LEU A 1 213 ? 3.637 13.492 0.340 1.00 91.88 213 LEU A N 1
ATOM 1621 C CA . LEU A 1 213 ? 3.299 12.071 0.324 1.00 91.88 213 LEU A CA 1
ATOM 1622 C C . LEU A 1 213 ? 2.153 11.771 -0.644 1.00 91.88 213 LEU A C 1
ATOM 1624 O O . LEU A 1 213 ? 1.127 12.450 -0.651 1.00 91.88 213 LEU A O 1
ATOM 1628 N N . HIS A 1 214 ? 2.303 10.692 -1.405 1.00 92.56 214 HIS A N 1
ATOM 1629 C CA . HIS A 1 214 ? 1.253 10.113 -2.230 1.00 92.56 214 HIS A CA 1
ATOM 1630 C C . HIS A 1 214 ? 0.851 8.747 -1.674 1.00 92.56 214 HIS A C 1
ATOM 1632 O O . HIS A 1 214 ? 1.640 7.802 -1.710 1.00 92.56 214 HIS A O 1
ATOM 1638 N N . THR A 1 215 ? -0.360 8.633 -1.129 1.00 94.50 215 THR A N 1
ATOM 1639 C CA . THR A 1 215 ? -0.865 7.363 -0.592 1.00 94.50 215 THR A CA 1
ATOM 1640 C C . THR A 1 215 ? -1.105 6.369 -1.727 1.00 94.50 215 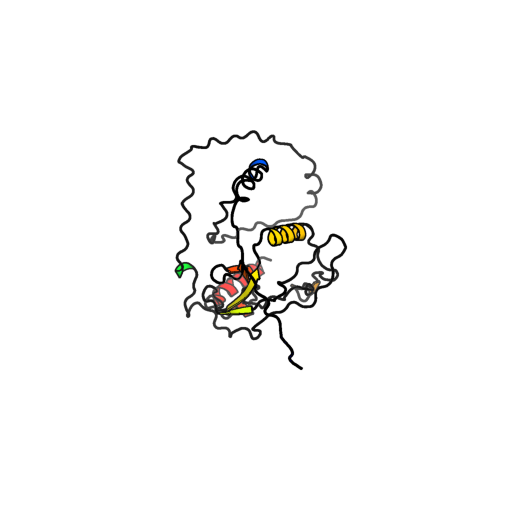THR A C 1
ATOM 1642 O O . THR A 1 215 ? -1.897 6.625 -2.625 1.00 94.50 215 THR A O 1
ATOM 1645 N N . VAL A 1 216 ? -0.430 5.223 -1.668 1.00 93.19 216 VAL A N 1
ATOM 1646 C CA . VAL A 1 216 ? -0.537 4.136 -2.653 1.00 93.19 216 VAL A CA 1
ATOM 1647 C C . VAL A 1 216 ? -1.720 3.231 -2.335 1.00 93.19 216 VAL A C 1
ATOM 1649 O O . VAL A 1 216 ? -2.421 2.775 -3.231 1.00 93.19 216 VAL A O 1
ATOM 1652 N N . GLY A 1 217 ? -1.953 2.962 -1.051 1.00 93.62 217 GLY A N 1
ATOM 1653 C CA . GLY A 1 217 ? -3.064 2.124 -0.632 1.00 93.62 217 GLY A CA 1
ATOM 1654 C C . GLY A 1 217 ? -3.069 1.835 0.859 1.00 93.62 217 GLY A C 1
ATOM 1655 O O . GLY A 1 217 ? -2.135 2.162 1.593 1.00 93.62 217 GLY A O 1
ATOM 1656 N N . CYS A 1 218 ? -4.134 1.180 1.301 1.00 93.56 218 CYS A N 1
ATOM 1657 C CA . CYS A 1 218 ? -4.271 0.647 2.646 1.00 93.56 218 CYS A CA 1
ATOM 1658 C C . CYS A 1 218 ? -5.146 -0.604 2.576 1.00 93.56 218 CYS A C 1
ATOM 1660 O O . CYS A 1 218 ? -6.210 -0.570 1.958 1.00 93.56 218 CYS A O 1
ATOM 1662 N N . VAL A 1 219 ? -4.709 -1.695 3.202 1.00 91.94 219 VAL A N 1
ATOM 1663 C CA . VAL A 1 219 ? -5.564 -2.868 3.394 1.00 91.94 219 VAL A CA 1
ATOM 1664 C C . VAL A 1 219 ? -6.254 -2.742 4.746 1.00 91.94 219 VAL A C 1
ATOM 1666 O O . VAL A 1 219 ? -5.619 -2.392 5.740 1.00 91.94 219 VAL A O 1
ATOM 1669 N N . GLN A 1 220 ? -7.558 -2.995 4.783 1.00 91.69 220 GLN A N 1
ATOM 1670 C CA . GLN A 1 220 ? -8.359 -2.926 6.000 1.00 91.69 220 GLN A CA 1
ATOM 1671 C C . GLN A 1 220 ? -9.034 -4.272 6.247 1.00 91.69 220 GLN A C 1
ATOM 1673 O O . GLN A 1 220 ? -9.544 -4.900 5.321 1.00 91.69 220 GLN A O 1
ATOM 1678 N N . THR A 1 221 ? -9.043 -4.701 7.503 1.00 90.50 221 THR A N 1
ATOM 1679 C CA . THR A 1 221 ? -9.828 -5.828 8.009 1.00 90.50 221 THR A CA 1
ATOM 1680 C C . THR A 1 221 ? -10.821 -5.305 9.045 1.00 90.50 221 THR A C 1
ATOM 1682 O O . THR A 1 221 ? -10.642 -4.216 9.589 1.00 90.50 221 THR A O 1
ATOM 1685 N N . LEU A 1 222 ? -11.872 -6.069 9.359 1.00 89.88 222 LEU A N 1
ATOM 1686 C CA . LEU A 1 222 ? -12.784 -5.682 10.446 1.00 89.88 222 LEU A CA 1
ATOM 1687 C C . LEU A 1 222 ? -12.038 -5.501 11.775 1.00 89.88 222 LEU A C 1
ATOM 1689 O O . LEU A 1 222 ? -12.336 -4.576 12.520 1.00 89.88 222 LEU A O 1
ATOM 1693 N N . GLU A 1 223 ? -11.029 -6.335 12.030 1.00 91.69 223 GLU A N 1
ATOM 1694 C CA . GLU A 1 223 ? -10.150 -6.206 13.192 1.00 91.69 223 GLU A CA 1
ATOM 1695 C C . GLU A 1 223 ? -9.330 -4.909 13.158 1.00 91.69 223 GLU A C 1
ATOM 1697 O O . GLU A 1 223 ? -9.282 -4.189 14.149 1.00 91.69 223 GLU A O 1
ATOM 1702 N N . SER A 1 224 ? -8.723 -4.541 12.022 1.00 92.50 224 SER A N 1
ATOM 1703 C CA . SER A 1 224 ? -7.955 -3.290 11.956 1.00 92.50 224 SER A CA 1
ATOM 1704 C C . SER A 1 224 ? -8.839 -2.053 12.108 1.00 92.50 224 SER A C 1
ATOM 1706 O O . SER A 1 224 ? -8.378 -1.025 12.605 1.00 92.50 224 SER A O 1
ATOM 1708 N N . LEU A 1 225 ? -10.108 -2.156 11.709 1.00 92.75 225 LEU A N 1
ATOM 1709 C CA . LEU A 1 225 ? -11.108 -1.105 11.850 1.00 92.75 225 LEU A CA 1
ATOM 1710 C C . LEU A 1 225 ? -11.688 -1.021 13.270 1.00 92.75 225 LEU A C 1
ATOM 1712 O O . LEU A 1 225 ? -12.198 0.036 13.633 1.00 92.75 225 LEU A O 1
ATOM 1716 N N . SER A 1 226 ? -11.572 -2.070 14.095 1.00 93.62 226 SER A N 1
ATOM 1717 C CA . SER A 1 226 ? -12.252 -2.156 15.398 1.00 93.62 226 SER A CA 1
ATOM 1718 C C . SER A 1 226 ? -11.815 -1.117 16.426 1.00 93.62 226 SER A C 1
ATOM 1720 O O . SER A 1 226 ? -12.501 -0.886 17.418 1.00 93.62 226 SER A O 1
ATOM 1722 N N . ALA A 1 227 ? -10.663 -0.498 16.198 1.00 90.31 227 ALA A N 1
ATOM 1723 C CA . ALA A 1 227 ? -10.054 0.466 17.101 1.00 90.31 227 ALA A CA 1
ATOM 1724 C C . ALA A 1 227 ? -10.295 1.930 16.721 1.00 90.31 227 ALA A C 1
ATOM 1726 O O . ALA A 1 227 ? -9.720 2.830 17.346 1.00 90.31 227 ALA A O 1
ATOM 1727 N N . TYR A 1 228 ? -11.090 2.169 15.678 1.00 89.81 228 TYR A N 1
ATOM 1728 C CA . TYR A 1 228 ? -11.509 3.506 15.292 1.00 89.81 228 TYR A CA 1
ATOM 1729 C C . TYR A 1 228 ? -12.838 3.876 15.974 1.00 89.81 228 TYR A C 1
ATOM 1731 O O . TYR A 1 228 ? -13.696 3.006 16.141 1.00 89.81 228 TYR A O 1
ATOM 1739 N N . PRO A 1 229 ? -13.049 5.155 16.343 1.00 88.25 229 PRO A N 1
ATOM 1740 C CA . PRO A 1 229 ? -14.274 5.585 17.029 1.00 88.25 229 PRO A CA 1
ATOM 1741 C C . PRO A 1 229 ? -15.574 5.298 16.258 1.00 88.25 229 PRO A C 1
ATOM 1743 O O . PRO A 1 229 ? -16.616 5.051 16.857 1.00 88.25 229 PRO A O 1
ATOM 1746 N N . ASP A 1 230 ? -15.507 5.300 14.928 1.00 89.38 230 ASP A N 1
ATOM 1747 C CA . ASP A 1 230 ? -16.609 5.054 13.994 1.00 89.38 230 ASP A CA 1
ATOM 1748 C C . ASP A 1 230 ? -16.848 3.562 13.688 1.00 89.38 230 ASP A C 1
ATOM 1750 O O . ASP A 1 230 ? -17.728 3.219 12.896 1.00 89.38 230 ASP A O 1
ATOM 1754 N N . PHE A 1 231 ? -16.124 2.644 14.339 1.00 93.44 231 PHE A N 1
ATOM 1755 C CA . PHE A 1 231 ? -16.267 1.208 14.093 1.00 93.44 231 PHE A CA 1
ATOM 1756 C C . PHE A 1 231 ? -17.693 0.648 14.237 1.00 93.44 231 PHE A C 1
ATOM 1758 O O . PHE A 1 231 ? -18.073 -0.164 13.391 1.00 93.44 231 PHE A O 1
ATOM 1765 N N . PRO A 1 232 ? -18.519 1.039 15.233 1.00 94.38 232 PRO A N 1
ATOM 1766 C CA . PRO A 1 232 ? -19.874 0.497 15.353 1.00 94.38 232 PRO A CA 1
ATOM 1767 C C . PRO A 1 232 ? -20.735 0.739 14.104 1.00 94.38 232 PRO A C 1
ATOM 1769 O O . PRO A 1 232 ? -21.513 -0.129 13.703 1.00 94.38 232 PRO A O 1
ATOM 1772 N N . GLU A 1 233 ? -20.570 1.898 13.461 1.00 94.44 233 GLU A N 1
ATOM 1773 C CA . GLU A 1 233 ? -21.253 2.225 12.210 1.00 94.44 233 GLU A CA 1
ATOM 1774 C C . GLU A 1 233 ? -20.704 1.389 11.050 1.00 94.44 233 GLU A C 1
ATOM 1776 O O . GLU A 1 233 ? -21.480 0.766 10.319 1.00 94.44 233 GLU A O 1
ATOM 1781 N N . ILE A 1 234 ? -19.374 1.313 10.930 1.00 92.06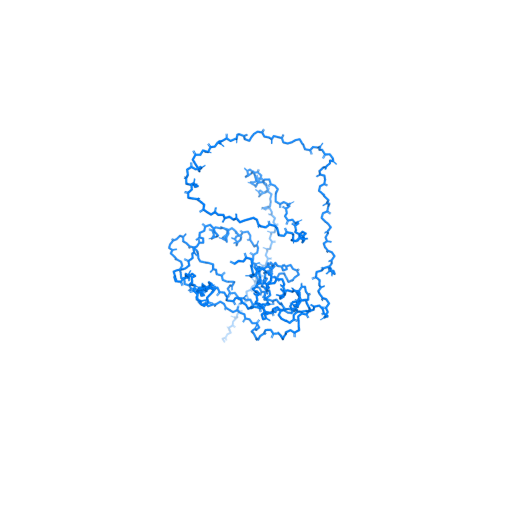 234 ILE A N 1
ATOM 1782 C CA . ILE A 1 234 ? -18.683 0.504 9.918 1.00 92.06 234 ILE A CA 1
ATOM 1783 C C . ILE A 1 234 ? -19.157 -0.952 9.986 1.00 92.06 234 ILE A C 1
ATOM 1785 O O . ILE A 1 234 ? -19.571 -1.509 8.971 1.00 92.06 234 ILE A O 1
ATOM 1789 N N . LEU A 1 235 ? -19.168 -1.555 11.177 1.00 93.75 235 LEU A N 1
ATOM 1790 C CA . LEU A 1 235 ? -19.566 -2.946 11.383 1.00 93.75 235 LEU A CA 1
ATOM 1791 C C . LEU A 1 235 ? -21.021 -3.198 10.961 1.00 93.75 235 LEU A C 1
ATOM 1793 O O . LEU A 1 235 ? -21.307 -4.185 10.282 1.00 93.75 235 LEU A O 1
ATOM 1797 N N . ASN A 1 236 ? -21.940 -2.298 11.323 1.00 94.19 236 ASN A N 1
ATOM 1798 C CA . ASN A 1 236 ? -23.344 -2.400 10.927 1.00 94.19 236 ASN A CA 1
ATOM 1799 C C . ASN A 1 236 ? -23.507 -2.322 9.398 1.00 94.19 236 ASN A C 1
ATOM 1801 O O . ASN A 1 236 ? -24.223 -3.129 8.800 1.00 94.19 236 ASN A O 1
ATOM 1805 N N . LEU A 1 237 ? -22.817 -1.384 8.746 1.00 91.81 237 LEU A N 1
ATOM 1806 C CA . LEU A 1 237 ? -22.837 -1.250 7.288 1.00 91.81 237 LEU A CA 1
ATOM 1807 C C . LEU A 1 237 ? -22.237 -2.479 6.595 1.00 91.81 237 LEU A C 1
ATOM 1809 O O . LEU A 1 237 ? -22.835 -2.981 5.643 1.00 91.81 237 LEU A O 1
ATOM 1813 N N . SER A 1 238 ? -21.123 -3.018 7.099 1.00 88.75 238 SER A N 1
ATOM 1814 C CA . SER A 1 238 ? -20.521 -4.253 6.586 1.00 88.75 238 SER A CA 1
ATOM 1815 C C . SER A 1 238 ? -21.473 -5.446 6.701 1.00 88.75 238 SER A C 1
ATOM 1817 O O . SER A 1 238 ? -21.641 -6.187 5.735 1.00 88.75 238 SER A O 1
ATOM 1819 N N . ALA A 1 239 ? -22.162 -5.604 7.835 1.00 89.94 239 ALA A N 1
ATOM 1820 C CA . ALA A 1 239 ? -23.141 -6.675 8.027 1.00 89.94 239 ALA A CA 1
ATOM 1821 C C . ALA A 1 239 ? -24.364 -6.535 7.105 1.00 89.94 239 ALA A C 1
ATOM 1823 O O . ALA A 1 239 ? -24.912 -7.535 6.644 1.00 89.94 239 ALA A O 1
ATOM 1824 N N . ARG A 1 240 ? -24.807 -5.302 6.821 1.00 91.75 240 ARG A N 1
ATOM 1825 C CA . ARG A 1 240 ? -25.881 -5.041 5.848 1.00 91.75 240 ARG A CA 1
ATOM 1826 C C . ARG A 1 240 ? -25.446 -5.379 4.427 1.00 91.75 240 ARG A C 1
ATOM 1828 O O . ARG A 1 240 ? -26.228 -5.987 3.707 1.00 91.75 240 ARG A O 1
ATOM 1835 N N . LEU A 1 241 ? -24.222 -5.014 4.047 1.00 87.00 241 LEU A N 1
ATOM 1836 C CA . LEU A 1 241 ? -23.671 -5.305 2.725 1.00 87.00 241 LEU A CA 1
ATOM 1837 C C . LEU A 1 241 ? -23.537 -6.814 2.490 1.00 87.00 241 LEU A C 1
ATOM 1839 O O . LEU A 1 241 ? -23.953 -7.295 1.444 1.00 87.00 241 LEU A O 1
ATOM 1843 N N . ALA A 1 242 ? -23.053 -7.562 3.484 1.00 83.94 242 ALA A N 1
ATOM 1844 C CA . ALA A 1 242 ? -22.900 -9.016 3.397 1.00 83.94 242 ALA A CA 1
ATOM 1845 C C . ALA A 1 242 ? -24.226 -9.776 3.204 1.00 83.94 242 ALA A C 1
ATOM 1847 O O . ALA A 1 242 ? -24.219 -10.910 2.751 1.00 83.94 242 ALA A O 1
ATOM 1848 N N . LYS A 1 243 ? -25.375 -9.171 3.538 1.00 83.75 243 LYS A N 1
ATOM 1849 C CA . LYS A 1 243 ? -26.703 -9.759 3.281 1.00 83.75 243 LYS A CA 1
ATOM 1850 C C . LYS A 1 243 ? -27.191 -9.554 1.842 1.00 83.75 243 LYS A C 1
ATOM 1852 O O . LYS A 1 243 ? -28.223 -10.112 1.482 1.00 83.75 243 LYS A O 1
ATOM 1857 N N . LEU A 1 244 ? -26.518 -8.705 1.063 1.00 85.00 244 LEU A N 1
ATOM 1858 C CA . LEU A 1 244 ? -26.876 -8.383 -0.323 1.00 85.00 244 LEU A CA 1
ATOM 1859 C C . LEU A 1 244 ? -26.078 -9.197 -1.354 1.00 85.00 244 LEU A C 1
ATOM 1861 O O . LEU A 1 244 ? -26.374 -9.097 -2.543 1.00 85.00 244 LEU A O 1
ATOM 1865 N N . THR A 1 245 ? -25.072 -9.951 -0.909 1.00 65.88 245 THR A N 1
ATOM 1866 C CA . THR A 1 245 ? -24.149 -10.758 -1.724 1.00 65.88 245 THR A CA 1
ATOM 1867 C C . THR A 1 245 ? -24.310 -12.230 -1.406 1.00 65.88 245 THR A C 1
ATOM 1869 O O . THR A 1 245 ? -24.319 -13.035 -2.357 1.00 65.88 245 THR A O 1
#

Foldseek 3Di:
DDDDDDDDDDDDDDDDDDDDPPPPVVVVVPPDPDPPDDDDDDPDPDPDDDDDDDDDDPPPPPPPDDDDDDDPDPDDDDDPPPPDPDDDDDDPVVQFDDPQQAFPDDDDPDQFFAAAAADDDPPQAAEDAADHRGWGWDQDRSASNSIATEDEDEPPPVSVVVVVSNVVRYDQDPQQDFDCDPNDTDGDDHHNDTDADALHWYWYQYNVPPVDTDTPDHHHDLVSLVRGPCSVVVVVVVVVVVVVD

Sequence (245 aa):
MSHNSPEIGLSNNYSEHSEVDNLTDSIKSLGFGGFDDLRQYKTAKFNVTLSPIVLEKDHAERVSKRTTFGLNNQLPEDHPLYSLPKAVAPSTSDFSFSKEEICSLPSPSASVLLAPSPVPPPANSWYPLAPLGGYKLVKDLRYKRGYVYVASYDMSPTNIKGHAASLAKIATPPNVDPAFIDGAFVASPIPGMIKMVPGVPFALAFNGDMERLHTVGCVQTLESLSAYPDFPEILNLSARLAKLT

pLDDT: mean 70.46, std 26.63, range [24.08, 98.31]

Secondary structure (DSSP, 8-state):
---PPPP------------STTSHHHHGGG--------------------------S-GGGSS-------------S--TT--PPP-PPPPGGGG---TTTS--SPPPS-SEEPPPPP-PPPTT-B-----TT-EEEEE-TTSTTSEEEEEEE---HHHHHHHHHHHTTB-PPTT-PEEEETTEEEEPPPTT-PPPPTT--EEEEETT-SSSEEEEE----HHHHTTSTTHHHHHHHHHHHHT--